Protein AF-0000000082331601 (afdb_homodimer)

Sequence (186 aa):
MSQMGTAIVRELHDEPHLEGRRLTVQFIKTQVEDRRLEPRTVANRHDLDVADVYRALTYYHDHPDEMRTVENQRRKAADEYAELTTDPDTVREMSQMGTAIVRELHDEPHLEGRRLTVQFIKTQVEDRRLEPRTVANRHDLDVADVYRALTYYHDHPDEMRTVENQRRKAADEYAELTTDPDTVRE

Solvent-accessible surface area (backbone atoms only — not comparable to full-atom values): 10442 Å² total; per-residue (Å²): 126,80,80,68,65,73,49,77,43,64,53,97,88,41,74,47,17,40,57,98,47,88,52,31,32,67,56,53,41,41,46,34,70,71,67,62,40,53,55,60,57,57,13,63,77,66,79,47,52,50,24,48,47,27,44,32,45,18,50,46,57,69,34,54,70,62,48,47,51,51,51,49,53,52,49,51,52,48,53,53,51,49,49,57,69,66,36,67,71,60,70,71,103,126,79,83,68,65,74,50,78,42,64,52,97,88,42,74,47,17,39,59,98,48,86,54,31,33,67,56,52,40,42,45,34,71,71,67,63,41,52,56,60,58,57,12,61,75,66,77,47,52,48,24,48,48,28,44,32,44,18,50,46,58,69,34,53,70,62,48,48,53,52,51,50,53,52,49,52,52,50,52,54,51,50,50,56,68,65,38,65,72,59,69,72,105

Secondary structure (DSSP, 8-state):
-------EE--TTS--EETTS--BHHHHHIIIIIS---HHHHHHHTT--HHHHHHHHHHHHH-HHHHHHHHHHHHHHHHHHHHHHH-HHHHT-/-------EE--TTS--EETTS--BHHHHHIIIIIS---HHHHHHHTT--HHHHHHHHHHHHH-HHHHHHHHHHHHHHHHHHHHHHH-HHHHT-

Structure (mmCIF, N/CA/C/O backbone):
data_AF-0000000082331601-model_v1
#
loop_
_entity.id
_entity.type
_entity.pdbx_description
1 polymer 'DUF433 domain-containing protein'
#
loop_
_atom_site.group_PDB
_atom_site.id
_atom_site.type_symbol
_atom_site.label_atom_id
_atom_site.label_alt_id
_atom_site.label_comp_id
_atom_site.label_asym_id
_atom_site.label_entity_id
_atom_site.label_seq_id
_atom_site.pdbx_PDB_ins_code
_atom_site.Cartn_x
_atom_site.Cartn_y
_atom_site.Cartn_z
_atom_site.occupancy
_atom_site.B_iso_or_equiv
_atom_site.auth_seq_id
_atom_site.auth_comp_id
_atom_site.auth_asym_id
_atom_site.auth_atom_id
_atom_site.pdbx_PDB_model_num
ATOM 1 N N . MET A 1 1 ? 15.328 -0.795 18.672 1 25.97 1 MET A N 1
ATOM 2 C CA 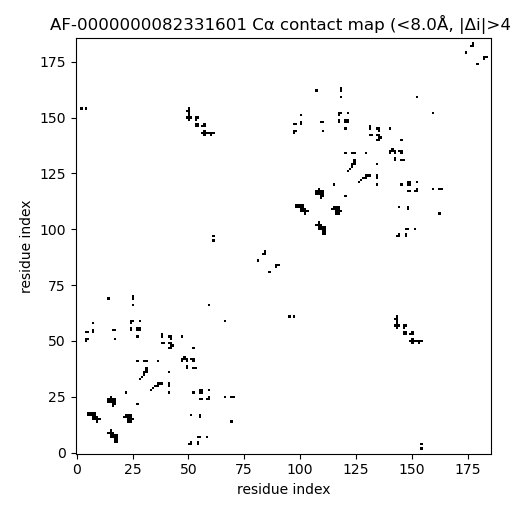. MET A 1 1 ? 14.414 -1.805 18.141 1 25.97 1 MET A CA 1
ATOM 3 C C . MET A 1 1 ? 14.234 -1.641 16.641 1 25.97 1 MET A C 1
ATOM 5 O O . MET A 1 1 ? 13.75 -0.608 16.188 1 25.97 1 MET A O 1
ATOM 9 N N . SER A 1 2 ? 15.18 -1.943 15.945 1 29.48 2 SER A N 1
ATOM 10 C CA . SER A 1 2 ? 15.234 -1.782 14.492 1 29.48 2 SER A CA 1
ATOM 11 C C . SER A 1 2 ? 13.953 -2.26 13.828 1 29.48 2 SER A C 1
ATOM 13 O O . SER A 1 2 ? 13.477 -3.363 14.109 1 29.48 2 SER A O 1
ATOM 15 N N . GLN A 1 3 ? 12.812 -1.492 13.977 1 38.25 3 GLN A N 1
ATOM 16 C CA . GLN A 1 3 ? 11.445 -1.817 13.594 1 38.25 3 GLN A CA 1
ATOM 17 C C . GLN A 1 3 ? 11.406 -2.502 12.227 1 38.25 3 GLN A C 1
ATOM 19 O O . GLN A 1 3 ? 11.727 -1.885 11.211 1 38.25 3 GLN A O 1
ATOM 24 N N . MET A 1 4 ? 12.016 -3.736 12.164 1 42.94 4 MET A N 1
ATOM 25 C CA . MET A 1 4 ? 12.25 -4.551 10.977 1 42.94 4 MET A CA 1
ATOM 26 C C . MET A 1 4 ? 10.93 -4.992 10.352 1 42.94 4 MET A C 1
ATOM 28 O O . MET A 1 4 ? 10.117 -5.645 11.008 1 42.94 4 MET A O 1
ATOM 32 N N . GLY A 1 5 ? 10.102 -3.992 9.781 1 46.38 5 GLY A N 1
ATOM 33 C CA . GLY A 1 5 ? 9.016 -4.582 9.008 1 46.38 5 GLY A CA 1
ATOM 34 C C . GLY A 1 5 ? 9.406 -5.891 8.344 1 46.38 5 GLY A C 1
ATOM 35 O O . GLY A 1 5 ? 10.586 -6.242 8.289 1 46.38 5 GLY A O 1
ATOM 36 N N . THR A 1 6 ? 8.477 -6.777 8.289 1 59.53 6 THR A N 1
ATOM 37 C CA . THR A 1 6 ? 8.742 -8.039 7.617 1 59.53 6 THR A CA 1
ATOM 38 C C . THR A 1 6 ? 9.453 -7.809 6.289 1 59.53 6 THR A C 1
ATOM 40 O O . THR A 1 6 ? 8.961 -7.07 5.434 1 59.53 6 THR A O 1
ATOM 43 N N . ALA A 1 7 ? 10.617 -8.258 6.184 1 73.06 7 ALA A N 1
ATOM 44 C CA . ALA A 1 7 ? 11.406 -8.125 4.965 1 73.06 7 ALA A CA 1
ATOM 45 C C . ALA A 1 7 ? 10.852 -9.016 3.854 1 73.06 7 ALA A C 1
ATOM 47 O O . ALA A 1 7 ? 10.188 -10.016 4.129 1 73.06 7 ALA A O 1
ATOM 48 N N . ILE A 1 8 ? 10.812 -8.516 2.68 1 85.62 8 ILE A N 1
ATOM 49 C CA . ILE A 1 8 ? 10.602 -9.367 1.514 1 85.62 8 ILE A CA 1
ATOM 50 C C . ILE A 1 8 ? 11.859 -10.195 1.244 1 85.62 8 ILE A C 1
ATOM 52 O O . ILE A 1 8 ? 12.969 -9.664 1.231 1 85.62 8 ILE A O 1
ATOM 56 N N . VAL A 1 9 ? 11.758 -11.469 1.245 1 86.25 9 VAL A N 1
ATOM 57 C CA . VAL A 1 9 ? 12.922 -12.32 0.989 1 86.25 9 VAL A CA 1
ATOM 58 C C . VAL A 1 9 ? 12.734 -13.055 -0.335 1 86.25 9 VAL A C 1
ATOM 60 O O . VAL A 1 9 ? 11.609 -13.242 -0.798 1 86.25 9 VAL A O 1
ATOM 63 N N . ARG A 1 10 ? 13.688 -13.086 -1.165 1 79.69 10 ARG A N 1
ATOM 64 C CA . ARG A 1 10 ? 13.727 -13.867 -2.395 1 79.69 10 ARG A CA 1
ATOM 65 C C . ARG A 1 10 ? 14.945 -14.797 -2.412 1 79.69 10 ARG A C 1
ATOM 67 O O . ARG A 1 10 ? 16.078 -14.352 -2.209 1 79.69 10 ARG A O 1
ATOM 74 N N . GLU A 1 11 ? 14.641 -15.969 -2.238 1 72.31 11 GLU A N 1
ATOM 75 C CA . GLU A 1 11 ? 15.734 -16.922 -2.408 1 72.31 11 GLU A CA 1
ATOM 76 C C . GLU A 1 11 ? 15.836 -17.391 -3.855 1 72.31 11 GLU A C 1
ATOM 78 O O . GLU A 1 11 ? 14.93 -17.156 -4.656 1 72.31 11 GLU A O 1
ATOM 83 N N . LEU A 1 12 ? 16.906 -17.906 -4.27 1 57.34 12 LEU A N 1
ATOM 84 C CA . LEU A 1 12 ? 17.344 -18.203 -5.633 1 57.34 12 LEU A CA 1
ATOM 85 C C . LEU A 1 12 ? 16.172 -18.75 -6.465 1 57.34 12 LEU A C 1
ATOM 87 O O . LEU A 1 12 ? 15.961 -18.297 -7.594 1 57.34 12 LEU A O 1
ATOM 91 N N . HIS A 1 13 ? 15.477 -19.594 -5.918 1 64.69 13 HIS A N 1
ATOM 92 C CA . HIS A 1 13 ? 14.484 -20.219 -6.793 1 64.69 13 HIS A CA 1
ATOM 93 C C . HIS A 1 13 ? 13.062 -19.938 -6.301 1 64.69 13 HIS A C 1
ATOM 95 O O . HIS A 1 13 ? 12.109 -20.562 -6.773 1 64.69 13 HIS A O 1
ATOM 101 N N . ASP A 1 14 ? 13.102 -18.922 -5.566 1 85.44 14 ASP A N 1
ATOM 102 C CA . ASP A 1 14 ? 11.766 -18.812 -5.008 1 85.44 14 ASP A CA 1
ATOM 103 C C . ASP A 1 14 ? 11.172 -17.422 -5.293 1 85.44 14 ASP A C 1
ATOM 105 O O . ASP A 1 14 ? 11.906 -16.438 -5.395 1 85.44 14 ASP A O 1
ATOM 109 N N . GLU A 1 15 ? 9.891 -17.422 -5.617 1 93.06 15 GLU A N 1
ATOM 110 C CA . GLU A 1 15 ? 9.141 -16.188 -5.809 1 93.06 15 GLU A CA 1
ATOM 111 C C . GLU A 1 15 ? 9.242 -15.281 -4.582 1 93.06 15 GLU A C 1
ATOM 113 O O . GLU A 1 15 ? 9.195 -15.758 -3.44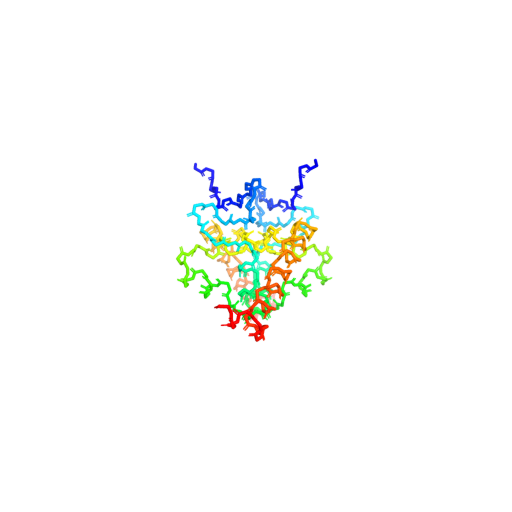7 1 93.06 15 GLU A O 1
ATOM 118 N N . PRO A 1 16 ? 9.523 -13.984 -4.852 1 96.88 16 PRO A N 1
ATOM 119 C CA . PRO A 1 16 ? 9.516 -13.086 -3.693 1 96.88 16 PRO A CA 1
ATOM 120 C C . PRO A 1 16 ? 8.289 -13.289 -2.805 1 96.88 16 PRO A C 1
ATOM 122 O O . PRO A 1 16 ? 7.172 -13.43 -3.309 1 96.88 16 PRO A O 1
ATOM 125 N N . HIS A 1 17 ? 8.555 -13.398 -1.45 1 96.62 17 HIS A N 1
ATOM 126 C CA . HIS A 1 17 ? 7.484 -13.672 -0.493 1 96.62 17 HIS A CA 1
ATOM 127 C C . HIS A 1 17 ? 7.781 -13.023 0.857 1 96.62 17 HIS A C 1
ATOM 129 O O . HIS A 1 17 ? 8.898 -12.57 1.102 1 96.62 17 HIS A O 1
ATOM 135 N N . LEU A 1 18 ? 6.746 -12.805 1.651 1 95.81 18 LEU A N 1
ATOM 136 C CA . LEU A 1 18 ? 6.93 -12.281 3 1 95.81 18 LEU A CA 1
ATOM 137 C C . LEU A 1 18 ? 7.746 -13.25 3.852 1 95.81 18 LEU A C 1
ATOM 139 O O . LEU A 1 18 ? 7.492 -14.453 3.846 1 95.81 18 LEU A O 1
ATOM 143 N N . GLU A 1 19 ? 8.797 -12.68 4.543 1 92.88 19 GLU A N 1
ATOM 144 C CA . GLU A 1 19 ? 9.68 -13.508 5.359 1 92.88 19 GLU A CA 1
ATOM 145 C C . GLU A 1 19 ? 8.891 -14.328 6.371 1 92.88 19 GLU A C 1
ATOM 147 O O . GLU A 1 19 ? 8.016 -13.797 7.062 1 92.88 19 GLU A O 1
ATOM 152 N N . GLY A 1 20 ? 9.164 -15.578 6.418 1 90.5 20 GLY A N 1
ATOM 153 C CA . GLY A 1 20 ? 8.516 -16.453 7.371 1 90.5 20 GLY A CA 1
ATOM 154 C C . GLY A 1 20 ? 7.129 -16.891 6.941 1 90.5 20 GLY A C 1
ATOM 155 O O . GLY A 1 20 ? 6.402 -17.531 7.707 1 90.5 20 GLY A O 1
ATOM 156 N N . ARG A 1 21 ? 6.789 -16.406 5.742 1 91.44 21 ARG A N 1
ATOM 157 C CA . ARG A 1 21 ? 5.457 -16.734 5.242 1 91.44 21 ARG A CA 1
ATOM 158 C C . ARG A 1 21 ? 5.523 -17.266 3.809 1 91.44 21 ARG A C 1
ATOM 160 O O . ARG A 1 21 ? 6.527 -17.062 3.117 1 91.44 21 ARG A O 1
ATOM 167 N N . ARG A 1 22 ? 4.492 -17.984 3.414 1 91.69 22 ARG A N 1
ATOM 168 C CA . ARG A 1 22 ? 4.418 -18.531 2.061 1 91.69 22 ARG A CA 1
ATOM 169 C C . ARG A 1 22 ? 3.686 -17.562 1.129 1 91.69 22 ARG A C 1
ATOM 171 O O . ARG A 1 22 ? 3.584 -17.812 -0.074 1 91.69 22 ARG A O 1
ATOM 178 N N . LEU A 1 23 ? 3.309 -16.516 1.681 1 95.81 23 LEU A N 1
ATOM 179 C CA . LEU A 1 23 ? 2.564 -15.531 0.894 1 95.81 23 LEU A CA 1
ATOM 180 C C . LEU A 1 23 ? 3.498 -14.742 -0.017 1 95.81 23 LEU A C 1
ATOM 182 O O . LEU A 1 23 ? 4.336 -13.977 0.461 1 95.81 23 LEU A O 1
ATOM 186 N N . THR A 1 24 ? 3.264 -14.914 -1.378 1 97.25 24 THR A N 1
ATOM 187 C CA . THR A 1 24 ? 4.137 -14.266 -2.354 1 97.25 24 THR A CA 1
ATOM 188 C C . THR A 1 24 ? 3.697 -12.828 -2.607 1 97.25 24 THR A C 1
ATOM 190 O O . THR A 1 24 ? 2.535 -12.484 -2.393 1 97.25 24 THR A O 1
ATOM 193 N N . VAL A 1 25 ? 4.617 -12.07 -3.076 1 98.44 25 VAL A N 1
ATOM 194 C CA . VAL A 1 25 ? 4.344 -10.695 -3.477 1 98.44 25 VAL A CA 1
ATOM 195 C C . VAL A 1 25 ? 3.266 -10.68 -4.559 1 98.44 25 VAL A C 1
ATOM 197 O O . VAL A 1 25 ? 2.344 -9.859 -4.516 1 98.44 25 VAL A O 1
ATOM 200 N N . GLN A 1 26 ? 3.389 -11.625 -5.492 1 98.06 26 GLN A N 1
ATOM 201 C CA . GLN A 1 26 ? 2.424 -11.719 -6.582 1 98.06 26 GLN A CA 1
ATOM 202 C C . GLN A 1 26 ? 1.023 -12.016 -6.055 1 98.06 26 GLN A C 1
ATOM 204 O O . GLN A 1 26 ? 0.039 -11.461 -6.551 1 98.06 26 GLN A O 1
ATOM 209 N N . PHE A 1 27 ? 0.935 -12.875 -5.066 1 97.56 27 PHE A N 1
ATOM 210 C CA . PHE A 1 27 ? -0.35 -13.195 -4.453 1 97.56 27 PHE A CA 1
ATOM 211 C C . PHE A 1 27 ? -0.971 -11.953 -3.826 1 97.56 27 PHE A C 1
ATOM 213 O O . PHE A 1 27 ? -2.143 -11.648 -4.066 1 97.56 27 PHE A O 1
ATOM 220 N N . ILE A 1 28 ? -0.223 -11.188 -3.072 1 98.75 28 ILE A N 1
ATOM 221 C CA . ILE A 1 28 ? -0.705 -9.992 -2.391 1 98.75 28 ILE A CA 1
ATOM 222 C C . ILE A 1 28 ? -1.139 -8.953 -3.42 1 98.75 28 ILE A C 1
ATOM 224 O O . ILE A 1 28 ? -2.213 -8.359 -3.299 1 98.75 28 ILE A O 1
ATOM 228 N N . LYS A 1 29 ? -0.316 -8.766 -4.449 1 98.81 29 LYS A N 1
ATOM 229 C CA . LYS A 1 29 ? -0.681 -7.848 -5.523 1 98.81 29 LYS A CA 1
ATOM 230 C C . LYS A 1 29 ? -2.002 -8.258 -6.172 1 98.81 29 LYS A C 1
ATOM 232 O O . LYS A 1 29 ? -2.859 -7.41 -6.43 1 98.81 29 LYS A O 1
ATOM 237 N N . THR A 1 30 ? -2.191 -9.492 -6.418 1 98.44 30 THR A N 1
ATOM 238 C CA . THR A 1 30 ? -3.408 -10 -7.043 1 98.44 30 THR A CA 1
ATOM 239 C C . THR A 1 30 ? -4.621 -9.742 -6.148 1 98.44 30 THR A C 1
ATOM 241 O O . THR A 1 30 ? -5.664 -9.297 -6.625 1 98.44 30 THR A O 1
ATOM 244 N N . GLN A 1 31 ? -4.477 -10.008 -4.867 1 98.69 31 GLN A N 1
ATOM 245 C CA . GLN A 1 31 ? -5.586 -9.812 -3.943 1 98.69 31 GLN A CA 1
ATOM 246 C C . GLN A 1 31 ? -6 -8.344 -3.885 1 98.69 31 GLN A C 1
ATOM 248 O O . GLN A 1 31 ? -7.191 -8.023 -3.943 1 98.69 31 GLN A O 1
ATOM 253 N N . VAL A 1 32 ? -5.059 -7.406 -3.867 1 98.75 32 VAL A N 1
ATOM 254 C CA . VAL A 1 32 ? -5.336 -6 -3.604 1 98.75 32 VAL A CA 1
ATOM 255 C C . VAL A 1 32 ? -5.656 -5.281 -4.914 1 98.75 32 VAL A C 1
ATOM 257 O O . VAL A 1 32 ? -6.68 -4.602 -5.02 1 98.75 32 VAL A O 1
ATOM 260 N N . GLU A 1 33 ? -4.816 -5.434 -5.934 1 98.44 33 GLU A N 1
ATOM 261 C CA . GLU A 1 33 ? -4.949 -4.605 -7.129 1 98.44 33 GLU A CA 1
ATOM 262 C C . GLU A 1 33 ? -5.828 -5.289 -8.172 1 98.44 33 GLU A C 1
ATOM 264 O O . GLU A 1 33 ? -6.613 -4.629 -8.859 1 98.44 33 GLU A O 1
ATOM 269 N N . ASP A 1 34 ? -5.711 -6.59 -8.289 1 97.75 34 ASP A N 1
ATOM 270 C CA . ASP A 1 34 ? -6.52 -7.262 -9.305 1 97.75 34 ASP A CA 1
ATOM 271 C C . ASP A 1 34 ? -7.922 -7.566 -8.773 1 97.75 34 ASP A C 1
ATOM 273 O O . ASP A 1 34 ? -8.914 -7.324 -9.469 1 97.75 34 ASP A O 1
ATOM 277 N N . ARG A 1 35 ? -8.07 -8.031 -7.594 1 98 35 ARG A N 1
ATOM 278 C CA . ARG A 1 35 ? -9.359 -8.383 -7.008 1 98 35 ARG A CA 1
ATOM 279 C C . ARG A 1 35 ? -9.938 -7.211 -6.219 1 98 35 ARG A C 1
ATOM 281 O O . ARG A 1 35 ? -11.062 -7.289 -5.723 1 98 35 ARG A O 1
ATOM 288 N N . ARG A 1 36 ? -9.211 -6.172 -6.051 1 97.12 36 ARG A N 1
ATOM 289 C CA . ARG A 1 36 ? -9.648 -4.906 -5.469 1 97.12 36 ARG A CA 1
ATOM 290 C C . ARG A 1 36 ? -10.062 -5.09 -4.012 1 97.12 36 ARG A C 1
ATOM 292 O O . ARG A 1 36 ? -11.008 -4.449 -3.549 1 97.12 36 ARG A O 1
ATOM 299 N N . LEU A 1 37 ? -9.414 -6.023 -3.361 1 98.06 37 LEU A N 1
ATOM 300 C CA . LEU A 1 37 ? -9.648 -6.145 -1.927 1 98.06 37 LEU A CA 1
ATOM 301 C C . LEU A 1 37 ? -8.883 -5.074 -1.155 1 98.06 37 LEU A C 1
ATOM 303 O O . LEU A 1 37 ? -7.781 -4.688 -1.546 1 98.06 37 LEU A O 1
ATOM 307 N N . GLU A 1 38 ? -9.445 -4.691 -0.025 1 98.25 38 GLU A N 1
ATOM 308 C CA . GLU A 1 38 ? -8.758 -3.748 0.85 1 98.25 38 GLU A CA 1
ATOM 309 C C . GLU A 1 38 ? -7.535 -4.391 1.5 1 98.25 38 GLU A C 1
ATOM 311 O O . GLU A 1 38 ? -7.586 -5.551 1.915 1 98.25 38 GLU A O 1
ATOM 316 N N . PRO A 1 39 ? -6.469 -3.562 1.61 1 98.75 39 PRO A N 1
ATOM 317 C CA . PRO A 1 39 ? -5.266 -4.09 2.262 1 98.75 39 PRO A CA 1
ATOM 318 C C . PRO A 1 39 ? -5.543 -4.625 3.664 1 98.75 39 PRO A C 1
ATOM 320 O O . PRO A 1 39 ? -5.004 -5.668 4.047 1 98.75 39 PRO A O 1
ATOM 323 N N . ARG A 1 40 ? -6.418 -3.963 4.43 1 98.44 40 ARG A N 1
ATOM 324 C CA . ARG A 1 40 ? -6.75 -4.418 5.773 1 98.44 40 ARG A CA 1
ATOM 325 C C . ARG A 1 40 ? -7.461 -5.77 5.738 1 98.44 40 ARG A C 1
ATOM 327 O O . ARG A 1 40 ? -7.234 -6.617 6.602 1 98.44 40 ARG A O 1
ATOM 334 N N . THR A 1 41 ? -8.305 -5.969 4.727 1 98.69 41 THR A N 1
ATOM 335 C CA . THR A 1 41 ? -9.008 -7.238 4.547 1 98.69 41 THR A CA 1
ATOM 336 C C . THR A 1 41 ? -8.023 -8.367 4.262 1 98.69 41 THR A C 1
ATOM 338 O O . THR A 1 41 ? -8.094 -9.43 4.875 1 98.69 41 THR A O 1
ATOM 341 N N . VAL A 1 42 ? -7.016 -8.102 3.346 1 98.75 42 VAL A N 1
ATOM 342 C CA . VAL A 1 42 ? -5.996 -9.086 2.998 1 98.75 42 VAL A CA 1
ATOM 343 C C . VAL A 1 42 ? -5.152 -9.414 4.23 1 98.75 42 VAL A C 1
ATOM 345 O O . VAL A 1 42 ? -4.883 -10.586 4.512 1 98.75 42 VAL A O 1
ATOM 348 N N . ALA A 1 43 ? -4.82 -8.422 4.969 1 98.69 43 ALA A N 1
ATOM 349 C CA . ALA A 1 43 ? -4.004 -8.594 6.168 1 98.69 43 ALA A CA 1
ATOM 350 C C . ALA A 1 43 ? -4.711 -9.477 7.188 1 98.69 43 ALA A C 1
ATOM 352 O O . ALA A 1 43 ? -4.129 -10.438 7.707 1 98.69 43 ALA A O 1
ATOM 353 N N . ASN A 1 44 ? -6.035 -9.211 7.41 1 98.44 44 ASN A N 1
ATOM 354 C CA . ASN A 1 44 ? -6.809 -9.945 8.406 1 98.44 44 ASN A CA 1
ATOM 355 C C . ASN A 1 44 ? -7.004 -11.406 8.008 1 98.44 44 ASN A C 1
ATOM 357 O O . ASN A 1 44 ? -6.902 -12.297 8.852 1 98.44 44 ASN A O 1
ATOM 361 N N . ARG A 1 45 ? -7.176 -11.656 6.789 1 98 45 ARG A N 1
ATOM 362 C CA . ARG A 1 45 ? -7.434 -13 6.293 1 98 45 ARG A CA 1
ATOM 363 C C . ARG A 1 45 ? -6.199 -13.883 6.426 1 98 45 ARG A C 1
ATOM 365 O O . ARG A 1 45 ? -6.309 -15.109 6.531 1 98 45 ARG A O 1
ATOM 372 N N . HIS A 1 46 ? -5.035 -13.25 6.461 1 97.88 46 HIS A N 1
ATOM 373 C CA . HIS A 1 46 ? -3.812 -14.047 6.426 1 97.88 46 HIS A CA 1
ATOM 374 C C . HIS A 1 46 ? -2.949 -13.781 7.652 1 97.88 46 HIS A C 1
ATOM 376 O O . HIS A 1 46 ? -1.759 -14.102 7.66 1 97.88 46 HIS A O 1
ATOM 382 N N . ASP A 1 47 ? -3.535 -13.109 8.664 1 96.62 47 ASP A N 1
ATOM 383 C CA . ASP A 1 47 ? -2.863 -12.852 9.93 1 96.62 47 ASP A CA 1
ATOM 384 C C . ASP A 1 47 ? -1.569 -12.07 9.711 1 96.62 47 ASP A C 1
ATOM 386 O O . ASP A 1 47 ? -0.508 -12.469 10.195 1 96.62 47 ASP A O 1
ATOM 390 N N . LEU A 1 48 ? -1.66 -11 8.906 1 97.25 48 LEU A N 1
ATOM 391 C CA . LEU A 1 48 ? -0.555 -10.094 8.617 1 97.25 48 LEU A CA 1
ATOM 392 C C . LEU A 1 48 ? -0.806 -8.719 9.234 1 97.25 48 LEU A C 1
ATOM 394 O O . LEU A 1 48 ? -1.941 -8.391 9.578 1 97.25 48 LEU A O 1
ATOM 398 N N . ASP A 1 49 ? 0.291 -8.008 9.375 1 97 49 ASP A N 1
ATOM 399 C CA . ASP A 1 49 ? 0.139 -6.57 9.57 1 97 49 ASP A CA 1
ATOM 400 C C . ASP A 1 49 ? -0.217 -5.871 8.258 1 97 49 ASP A C 1
ATOM 402 O O . ASP A 1 49 ? 0.29 -6.234 7.199 1 97 49 ASP A O 1
ATOM 406 N N . VAL A 1 50 ? -1.03 -4.848 8.367 1 98.56 50 VAL A N 1
ATOM 407 C CA . VAL A 1 50 ? -1.387 -4.086 7.18 1 98.56 50 VAL A CA 1
ATOM 408 C C . VAL A 1 50 ? -0.121 -3.564 6.5 1 98.56 50 VAL A C 1
ATOM 410 O O . VAL A 1 50 ? -0.038 -3.525 5.273 1 98.56 50 VAL A O 1
ATOM 413 N N . ALA A 1 51 ? 0.907 -3.195 7.293 1 98.56 51 ALA A N 1
ATOM 414 C CA . ALA A 1 51 ? 2.182 -2.727 6.758 1 98.56 51 ALA A CA 1
ATOM 415 C C . ALA A 1 51 ? 2.836 -3.797 5.887 1 98.56 51 ALA A C 1
ATOM 417 O O . ALA A 1 51 ? 3.502 -3.479 4.898 1 98.56 51 ALA A O 1
ATOM 418 N N . ASP A 1 52 ? 2.619 -5.055 6.234 1 98.31 52 ASP A N 1
ATOM 419 C CA . ASP A 1 52 ? 3.186 -6.152 5.457 1 98.31 52 ASP A CA 1
ATOM 420 C C . ASP A 1 52 ? 2.578 -6.203 4.055 1 98.31 52 ASP A C 1
ATOM 422 O O . ASP A 1 52 ? 3.277 -6.484 3.08 1 98.31 52 ASP A O 1
ATOM 426 N N . VAL A 1 53 ? 1.298 -5.938 3.994 1 98.81 53 VAL A N 1
ATOM 427 C CA . VAL A 1 53 ? 0.62 -5.902 2.703 1 98.81 53 VAL A CA 1
ATOM 428 C C . VAL A 1 53 ? 1.195 -4.773 1.85 1 98.81 53 VAL A C 1
ATOM 430 O O . VAL A 1 53 ? 1.575 -4.992 0.696 1 98.81 53 VAL A O 1
ATOM 433 N N . TYR A 1 54 ? 1.341 -3.648 2.453 1 98.75 54 TYR A N 1
ATOM 434 C CA . TYR A 1 54 ? 1.88 -2.516 1.71 1 98.75 54 TYR A CA 1
ATOM 435 C C . TYR A 1 54 ? 3.348 -2.738 1.363 1 98.75 54 TYR A C 1
ATOM 437 O O . TYR A 1 54 ? 3.816 -2.299 0.312 1 98.75 54 TYR A O 1
ATOM 445 N N . ARG A 1 55 ? 4.004 -3.406 2.215 1 98.31 55 ARG A N 1
ATOM 446 C CA . ARG A 1 55 ? 5.398 -3.738 1.953 1 98.31 55 ARG A CA 1
ATOM 447 C C . ARG A 1 55 ? 5.531 -4.617 0.715 1 98.31 55 ARG A C 1
ATOM 449 O O . ARG A 1 55 ? 6.414 -4.402 -0.116 1 98.31 55 ARG A O 1
ATOM 456 N N . ALA A 1 56 ? 4.672 -5.531 0.625 1 98.69 56 ALA A N 1
ATOM 457 C CA . ALA A 1 56 ? 4.676 -6.398 -0.551 1 98.69 56 ALA A CA 1
ATOM 458 C C . ALA A 1 56 ? 4.367 -5.605 -1.817 1 98.69 56 ALA A C 1
ATOM 460 O O . ALA A 1 56 ? 5.031 -5.777 -2.844 1 98.69 56 ALA A O 1
ATOM 461 N N . LEU A 1 57 ? 3.447 -4.758 -1.713 1 98.81 57 LEU A N 1
ATOM 462 C CA . LEU A 1 57 ? 3.074 -3.961 -2.875 1 98.81 57 LEU A CA 1
ATOM 463 C C . LEU A 1 57 ? 4.188 -2.99 -3.25 1 98.81 57 LEU A C 1
ATOM 465 O O . LEU A 1 57 ? 4.406 -2.717 -4.434 1 98.81 57 LEU A O 1
ATOM 469 N N . THR A 1 58 ? 4.891 -2.473 -2.244 1 98.56 58 THR A N 1
ATOM 470 C CA . THR A 1 58 ? 6.066 -1.648 -2.492 1 98.56 58 THR A CA 1
ATOM 471 C C . THR A 1 58 ? 7.105 -2.418 -3.303 1 98.56 58 THR A C 1
ATOM 473 O O . THR A 1 58 ? 7.621 -1.912 -4.301 1 98.56 58 THR A O 1
ATOM 476 N N . TYR A 1 59 ? 7.379 -3.604 -2.885 1 98.19 59 TYR A N 1
ATOM 477 C CA . TYR A 1 59 ? 8.344 -4.438 -3.592 1 98.19 59 TYR A CA 1
ATOM 478 C C . TYR A 1 59 ? 7.914 -4.664 -5.035 1 98.19 59 TYR A C 1
ATOM 480 O O . TYR A 1 59 ? 8.727 -4.562 -5.957 1 98.19 59 TYR A O 1
ATOM 488 N N . TYR A 1 60 ? 6.672 -5.012 -5.227 1 98.5 60 TYR A N 1
ATOM 489 C CA . TYR A 1 60 ? 6.156 -5.277 -6.562 1 98.5 60 TYR A CA 1
ATOM 490 C C . TYR A 1 60 ? 6.457 -4.117 -7.508 1 98.5 60 TYR A C 1
ATOM 492 O O . TYR A 1 60 ? 6.984 -4.32 -8.602 1 98.5 60 TYR A O 1
ATOM 500 N N . HIS A 1 61 ? 6.184 -2.969 -7.047 1 98.31 61 HIS A N 1
ATOM 501 C CA . HIS A 1 61 ? 6.285 -1.804 -7.918 1 98.31 61 HIS A CA 1
ATOM 502 C C . HIS A 1 61 ? 7.723 -1.296 -7.996 1 98.31 61 HIS A C 1
ATOM 504 O O . HIS A 1 61 ? 8.078 -0.564 -8.922 1 98.31 61 HIS A O 1
ATOM 510 N N . ASP A 1 62 ? 8.555 -1.728 -7.004 1 97.25 62 ASP A N 1
ATOM 511 C CA . ASP A 1 62 ? 9.969 -1.398 -7.066 1 97.25 62 ASP A CA 1
ATOM 512 C C . ASP A 1 62 ? 10.711 -2.33 -8.023 1 97.25 62 ASP A C 1
ATOM 514 O O . ASP A 1 62 ? 11.812 -2.016 -8.477 1 97.25 62 ASP A O 1
ATOM 518 N N . HIS A 1 63 ? 10.156 -3.463 -8.297 1 96.81 63 HIS A N 1
ATOM 519 C CA . HIS A 1 63 ? 10.836 -4.48 -9.094 1 96.81 63 HIS A CA 1
ATOM 520 C C . HIS A 1 63 ? 9.953 -4.949 -10.25 1 96.81 63 HIS A C 1
ATOM 522 O O . HIS A 1 63 ? 9.633 -6.137 -10.352 1 96.81 63 HIS A O 1
ATOM 528 N N . PRO A 1 64 ? 9.625 -4.102 -11.211 1 97.06 64 PRO A N 1
ATOM 529 C CA . PRO A 1 64 ? 8.664 -4.434 -12.266 1 97.06 64 PRO A CA 1
ATOM 530 C C . PRO A 1 64 ? 9.164 -5.543 -13.188 1 97.06 64 PRO A C 1
ATOM 532 O O . PRO A 1 64 ? 8.383 -6.406 -13.594 1 97.06 64 PRO A O 1
ATOM 535 N N . ASP A 1 65 ? 10.445 -5.508 -13.477 1 97.06 65 ASP A N 1
ATOM 536 C CA . ASP A 1 65 ? 10.977 -6.512 -14.391 1 97.06 65 ASP A CA 1
ATOM 537 C C . ASP A 1 65 ? 10.945 -7.902 -13.758 1 97.06 65 ASP A C 1
ATOM 539 O O . ASP A 1 65 ? 10.531 -8.875 -14.398 1 97.06 65 ASP A O 1
ATOM 543 N N . GLU A 1 66 ? 11.367 -7.914 -12.5 1 96.06 66 GLU A N 1
ATOM 544 C CA . GLU A 1 66 ? 11.336 -9.18 -11.773 1 96.06 66 GLU A CA 1
ATOM 545 C C . GLU A 1 66 ? 9.914 -9.711 -11.656 1 96.06 66 GLU A C 1
ATOM 547 O O . GLU A 1 66 ? 9.672 -10.898 -11.867 1 96.06 66 GLU A O 1
ATOM 552 N N . MET A 1 67 ? 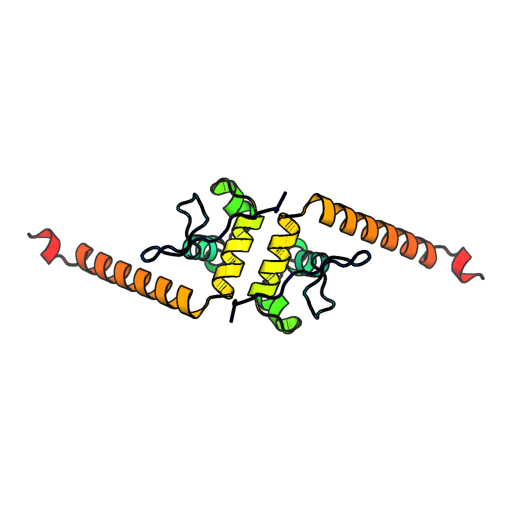8.938 -8.883 -11.352 1 97.25 67 MET A N 1
ATOM 553 C CA . MET A 1 67 ? 7.559 -9.32 -11.125 1 97.25 67 MET A CA 1
ATOM 554 C C . MET A 1 67 ? 6.898 -9.719 -12.445 1 97.25 67 MET A C 1
ATOM 556 O O . MET A 1 67 ? 6.066 -10.625 -12.477 1 97.25 67 MET A O 1
ATOM 560 N N . ARG A 1 68 ? 7.316 -9.102 -13.531 1 96.31 68 ARG A N 1
ATOM 561 C CA . ARG A 1 68 ? 6.844 -9.516 -14.852 1 96.31 68 ARG A CA 1
ATOM 562 C C . ARG A 1 68 ? 7.309 -10.938 -15.18 1 96.31 68 ARG A C 1
ATOM 564 O O . ARG A 1 68 ? 6.547 -11.727 -15.734 1 96.31 68 ARG A O 1
ATOM 571 N N . THR A 1 69 ? 8.523 -11.188 -14.891 1 95.25 69 THR A N 1
ATOM 572 C CA . THR A 1 69 ? 9.062 -12.516 -15.117 1 95.25 69 THR A CA 1
ATOM 573 C C . THR A 1 69 ? 8.289 -13.562 -14.312 1 95.25 69 THR A C 1
ATOM 575 O O . THR A 1 69 ? 7.945 -14.625 -14.836 1 95.25 69 THR A O 1
ATOM 578 N N . VAL A 1 70 ? 7.984 -13.25 -13.055 1 95.19 70 VAL A N 1
ATOM 579 C CA . VAL A 1 70 ? 7.211 -14.133 -12.195 1 95.19 70 VAL A CA 1
ATOM 580 C C . VAL A 1 70 ? 5.832 -14.383 -12.797 1 95.19 70 VAL A C 1
ATOM 582 O O . VAL A 1 70 ? 5.375 -15.523 -12.875 1 95.19 70 VAL A O 1
ATOM 585 N N . GLU A 1 71 ? 5.215 -13.359 -13.203 1 95.56 71 GLU A N 1
ATOM 586 C CA . GLU A 1 71 ? 3.883 -13.469 -13.789 1 95.56 71 GLU A CA 1
ATOM 587 C C . GLU A 1 71 ? 3.904 -14.336 -15.047 1 95.56 71 GLU A C 1
ATOM 589 O O . GLU A 1 71 ? 3.006 -15.156 -15.25 1 95.56 71 GLU A O 1
ATOM 594 N N . ASN A 1 72 ? 4.891 -14.141 -15.859 1 95.38 72 ASN A N 1
ATOM 595 C CA . ASN A 1 72 ? 5.031 -14.922 -17.078 1 95.38 72 ASN A CA 1
ATOM 596 C C . ASN A 1 72 ? 5.234 -16.406 -16.797 1 95.38 72 ASN A C 1
ATOM 598 O O . ASN A 1 72 ? 4.652 -17.25 -17.469 1 95.38 72 ASN A O 1
ATOM 602 N N . GLN A 1 73 ? 6.012 -16.656 -15.867 1 93.56 73 GLN A N 1
ATOM 603 C CA . GLN A 1 73 ? 6.25 -18.047 -15.477 1 93.56 73 GLN A CA 1
ATOM 604 C C . GLN A 1 73 ? 4.977 -18.703 -14.953 1 93.56 73 GLN A C 1
ATOM 606 O O . GLN A 1 73 ? 4.688 -19.859 -15.273 1 93.56 73 GLN A O 1
ATOM 611 N N . ARG A 1 74 ? 4.199 -17.953 -14.203 1 92.44 74 ARG A N 1
ATOM 612 C CA . ARG A 1 74 ? 2.936 -18.469 -13.68 1 92.44 74 ARG A CA 1
ATOM 613 C C . ARG A 1 74 ? 1.937 -18.719 -14.805 1 92.44 74 ARG A C 1
ATOM 615 O O . ARG A 1 74 ? 1.204 -19.703 -14.797 1 92.44 74 ARG A O 1
ATOM 622 N N . ARG A 1 75 ? 1.955 -17.797 -15.711 1 93.94 75 ARG A N 1
ATOM 623 C CA . ARG A 1 75 ? 1.06 -17.953 -16.859 1 93.94 75 ARG A CA 1
ATOM 624 C C . ARG A 1 75 ? 1.419 -19.172 -17.688 1 93.94 75 ARG A C 1
ATOM 626 O O . ARG A 1 75 ? 0.539 -19.938 -18.078 1 93.94 75 ARG A O 1
ATOM 633 N N . LYS A 1 76 ? 2.641 -19.359 -17.906 1 94.25 76 LYS A N 1
ATOM 634 C CA . LYS A 1 76 ? 3.1 -20.516 -18.672 1 94.25 76 LYS A CA 1
ATOM 635 C C . LYS A 1 76 ? 2.742 -21.812 -17.969 1 94.25 76 LYS A C 1
ATOM 637 O O . LYS A 1 76 ? 2.289 -22.766 -18.609 1 94.25 76 LYS A O 1
ATOM 642 N N . ALA A 1 77 ? 2.998 -21.797 -16.719 1 91.5 77 ALA A N 1
ATOM 643 C CA . ALA A 1 77 ? 2.678 -23 -15.938 1 91.5 77 ALA A CA 1
ATOM 644 C C . ALA A 1 77 ? 1.184 -23.297 -15.984 1 91.5 77 ALA A C 1
ATOM 646 O O . ALA A 1 77 ? 0.781 -24.453 -16.062 1 91.5 77 ALA A O 1
ATOM 647 N N . ALA A 1 78 ? 0.444 -22.281 -15.945 1 91.38 78 ALA A N 1
ATOM 648 C CA . ALA A 1 78 ? -1.006 -22.453 -15.977 1 91.38 78 ALA A CA 1
ATOM 649 C C . ALA A 1 78 ? -1.464 -22.984 -17.328 1 91.38 78 ALA A C 1
ATOM 651 O O . ALA A 1 78 ? -2.355 -23.828 -17.406 1 91.38 78 ALA A O 1
ATOM 652 N N . ASP A 1 79 ? -0.89 -22.484 -18.359 1 92.38 79 ASP A N 1
ATOM 653 C CA . ASP A 1 79 ? -1.203 -22.922 -19.719 1 92.38 79 ASP A CA 1
ATOM 654 C C . ASP A 1 79 ? -0.841 -24.391 -19.922 1 92.38 79 ASP A C 1
ATOM 656 O O . ASP A 1 79 ? -1.609 -25.156 -20.516 1 92.38 79 ASP A O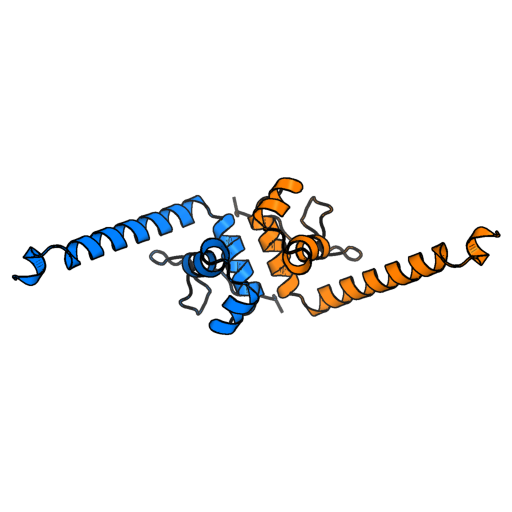 1
ATOM 660 N N . GLU A 1 80 ? 0.229 -24.75 -19.406 1 90.69 80 GLU A N 1
ATOM 661 C CA . GLU A 1 80 ? 0.683 -26.141 -19.516 1 90.69 80 GLU A CA 1
ATOM 662 C C . GLU A 1 80 ? -0.229 -27.078 -18.734 1 90.69 80 GLU A C 1
ATOM 664 O O . GLU A 1 80 ? -0.559 -28.172 -19.203 1 90.69 80 GLU A O 1
ATOM 669 N N . TYR A 1 81 ? -0.626 -26.625 -17.594 1 88.88 81 TYR A N 1
ATOM 670 C CA . TYR A 1 81 ? -1.535 -27.438 -16.781 1 88.88 81 TYR A CA 1
ATOM 671 C C . TYR A 1 81 ? -2.889 -27.578 -17.469 1 88.88 81 TYR A C 1
ATOM 673 O O . TYR A 1 81 ? -3.465 -28.672 -17.5 1 88.88 81 TYR A O 1
ATOM 681 N N . ALA A 1 82 ? -3.348 -26.562 -18.078 1 90.75 82 ALA A N 1
ATOM 682 C CA . ALA A 1 82 ? -4.633 -26.578 -18.766 1 90.75 82 ALA A CA 1
ATOM 683 C C . ALA A 1 82 ? -4.594 -27.531 -19.969 1 90.75 82 ALA A C 1
ATOM 685 O O . ALA A 1 82 ? -5.562 -28.25 -20.234 1 90.75 82 ALA A O 1
ATOM 686 N N . GLU A 1 83 ? -3.504 -27.531 -20.594 1 89.5 83 GLU A N 1
ATOM 687 C CA . GLU A 1 83 ? -3.342 -28.406 -21.75 1 89.5 83 GLU A CA 1
ATOM 688 C C . GLU A 1 83 ? -3.307 -29.875 -21.328 1 89.5 83 GLU A C 1
ATOM 690 O O . GLU A 1 83 ? -3.877 -30.734 -22 1 89.5 83 GLU A O 1
ATOM 695 N N . LEU A 1 84 ? -2.729 -30.125 -20.203 1 88.06 84 LEU A N 1
ATOM 696 C CA . LEU A 1 84 ? -2.611 -31.484 -19.688 1 88.06 84 LEU A CA 1
ATOM 697 C C . LEU A 1 84 ? -3.959 -32 -19.203 1 88.06 84 LEU A C 1
ATOM 699 O O . LEU A 1 84 ? -4.23 -33.188 -19.25 1 88.06 84 LEU A O 1
ATOM 703 N N . THR A 1 85 ? -4.785 -31.125 -18.781 1 86 85 THR A N 1
ATOM 704 C CA . THR A 1 85 ? -6.062 -31.531 -18.219 1 86 85 THR A CA 1
ATOM 705 C C . THR A 1 85 ? -7.141 -31.594 -19.297 1 86 85 THR A C 1
ATOM 707 O O . THR A 1 85 ? -8.133 -32.312 -19.156 1 86 85 THR A O 1
ATOM 710 N N . THR A 1 86 ? -7.043 -30.766 -20.203 1 83.5 86 THR A N 1
ATOM 711 C CA . THR A 1 86 ? -8.078 -30.703 -21.234 1 83.5 86 THR A CA 1
ATOM 712 C C . THR A 1 86 ? -7.719 -31.609 -22.406 1 83.5 86 THR A C 1
ATOM 714 O O . THR A 1 86 ? -8.578 -31.922 -23.234 1 83.5 86 THR A O 1
ATOM 717 N N . ASP A 1 87 ? -6.441 -31.906 -22.438 1 73.06 87 ASP A N 1
ATOM 718 C CA . ASP A 1 87 ? -6.051 -32.812 -23.531 1 73.06 87 ASP A CA 1
ATOM 719 C C . ASP A 1 87 ? -6.578 -34.219 -23.281 1 73.06 87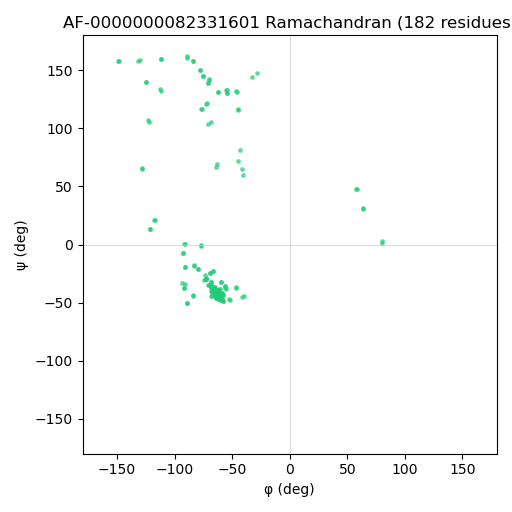 ASP A C 1
ATOM 721 O O . ASP A 1 87 ? -6.203 -34.875 -22.312 1 73.06 87 ASP A O 1
ATOM 725 N N . PRO A 1 88 ? -7.695 -34.75 -23.969 1 69.44 88 PRO A N 1
ATOM 726 C CA . PRO A 1 88 ? -8.297 -36.094 -23.859 1 69.44 88 PRO A CA 1
ATOM 727 C C . PRO A 1 88 ? -7.258 -37.219 -23.891 1 69.44 88 PRO A C 1
ATOM 729 O O . PRO A 1 88 ? -7.48 -38.281 -23.297 1 69.44 88 PRO A O 1
ATOM 732 N N . ASP A 1 89 ? -6.293 -37.031 -24.656 1 62.44 89 ASP A N 1
ATOM 733 C CA . ASP A 1 89 ? -5.32 -38.094 -24.797 1 62.44 89 ASP A CA 1
ATOM 734 C C . ASP A 1 89 ? -4.555 -38.312 -23.484 1 62.44 89 ASP A C 1
ATOM 736 O O . ASP A 1 89 ? -3.889 -39.344 -23.312 1 62.44 89 ASP A O 1
ATOM 740 N N . THR A 1 90 ? -4.523 -37.375 -22.703 1 64.75 90 THR A N 1
ATOM 741 C CA . THR A 1 90 ? -3.805 -37.531 -21.438 1 64.75 90 THR A CA 1
ATOM 742 C C . THR A 1 90 ? -4.582 -38.406 -20.469 1 64.75 90 THR A C 1
ATOM 744 O O . THR A 1 90 ? -3.99 -39.062 -19.609 1 64.75 90 THR A O 1
ATOM 747 N N . VAL A 1 91 ? -5.875 -38.406 -20.516 1 60.38 91 VAL A N 1
ATOM 748 C CA . VAL A 1 91 ? -6.68 -39.312 -19.703 1 60.38 91 VAL A CA 1
ATOM 749 C C . VAL A 1 91 ? -6.492 -40.75 -20.188 1 60.38 91 VAL A C 1
ATOM 751 O O . VAL A 1 91 ? -6.746 -41.719 -19.453 1 60.38 91 VAL A O 1
ATOM 754 N N . ARG A 1 92 ? -6.32 -40.969 -21.484 1 55.5 92 ARG A N 1
ATOM 755 C CA . ARG A 1 92 ? -6.363 -42.312 -22 1 55.5 92 ARG A CA 1
ATOM 756 C C . ARG A 1 92 ? -5.066 -43.062 -21.703 1 55.5 92 ARG A C 1
ATOM 758 O O . ARG A 1 92 ? -4.949 -44.25 -21.969 1 55.5 92 ARG A O 1
ATOM 765 N N . GLU A 1 93 ? -4.094 -42.375 -21.047 1 47.5 93 GLU A N 1
ATOM 766 C CA . GLU A 1 93 ? -3.039 -43.344 -20.766 1 47.5 93 GLU A CA 1
ATOM 767 C C . GLU A 1 93 ? -3.301 -44.062 -19.453 1 47.5 93 GLU A C 1
ATOM 769 O O . GLU A 1 93 ? -3.812 -43.469 -18.5 1 47.5 93 GLU A O 1
ATOM 774 N N . MET B 1 1 ? 23.719 -0.385 -7.312 1 24.69 1 MET B N 1
ATOM 775 C CA . MET B 1 1 ? 22.75 0.694 -7.117 1 24.69 1 MET B CA 1
ATOM 776 C C . MET B 1 1 ? 21.625 0.254 -6.191 1 24.69 1 MET B C 1
ATOM 778 O O . MET B 1 1 ? 20.922 -0.708 -6.484 1 24.69 1 MET B O 1
ATOM 782 N N . SER B 1 2 ? 21.906 0.162 -4.934 1 29.91 2 SER B N 1
ATOM 783 C CA . SER B 1 2 ? 21.016 -0.291 -3.867 1 29.91 2 SER B CA 1
ATOM 784 C C . SER B 1 2 ? 19.625 0.304 -4.02 1 29.91 2 SER B C 1
ATOM 786 O O . SER B 1 2 ? 19.484 1.493 -4.309 1 29.91 2 SER B O 1
ATOM 788 N N . GLN B 1 3 ? 18.781 -0.286 -4.898 1 38.41 3 GLN B N 1
ATOM 789 C CA . GLN B 1 3 ? 17.516 0.215 -5.406 1 38.41 3 GLN B CA 1
ATOM 790 C C . GLN B 1 3 ? 16.703 0.89 -4.297 1 38.41 3 GLN B C 1
ATOM 792 O O . GLN B 1 3 ? 16.234 0.223 -3.379 1 38.41 3 GLN B O 1
ATOM 797 N N . MET B 1 4 ? 17.344 1.978 -3.688 1 42.78 4 MET B N 1
ATOM 798 C CA . MET B 1 4 ? 16.875 2.709 -2.514 1 42.78 4 MET B CA 1
ATOM 799 C C . MET B 1 4 ? 15.539 3.402 -2.799 1 42.78 4 MET B C 1
ATOM 801 O O . MET B 1 4 ? 15.438 4.191 -3.74 1 42.78 4 MET B O 1
ATOM 805 N N . GLY B 1 5 ? 14.383 2.566 -2.961 1 46.44 5 GLY B N 1
ATOM 806 C CA . GLY B 1 5 ? 13.148 3.34 -2.975 1 46.44 5 GLY B CA 1
ATOM 807 C C . GLY B 1 5 ? 13.242 4.621 -2.168 1 46.44 5 GLY B C 1
ATOM 808 O O . GLY B 1 5 ? 14.219 4.836 -1.442 1 46.44 5 GLY B O 1
ATOM 809 N N . THR B 1 6 ? 12.555 5.625 -2.592 1 60.72 6 THR B N 1
ATOM 810 C CA . THR B 1 6 ? 12.531 6.875 -1.839 1 60.72 6 THR B CA 1
ATOM 811 C C . THR B 1 6 ? 12.344 6.605 -0.349 1 60.72 6 THR B C 1
ATOM 813 O O . THR B 1 6 ? 11.367 5.961 0.049 1 60.72 6 THR B O 1
ATOM 816 N N . ALA B 1 7 ? 13.273 6.949 0.404 1 75.44 7 ALA B N 1
ATOM 817 C CA . ALA B 1 7 ? 13.211 6.773 1.853 1 75.44 7 ALA B CA 1
ATOM 818 C C . ALA B 1 7 ? 12.219 7.746 2.482 1 75.44 7 ALA B C 1
ATOM 820 O O . ALA B 1 7 ? 11.938 8.805 1.921 1 75.44 7 ALA B O 1
ATOM 821 N N . ILE B 1 8 ? 11.461 7.281 3.428 1 87.44 8 ILE B N 1
ATOM 822 C CA . ILE B 1 8 ? 10.711 8.188 4.293 1 87.44 8 ILE B CA 1
ATOM 823 C C . ILE B 1 8 ? 11.664 8.883 5.262 1 87.44 8 ILE B C 1
ATOM 825 O O . ILE B 1 8 ? 12.5 8.234 5.898 1 87.44 8 ILE B O 1
ATOM 829 N N . VAL B 1 9 ? 11.727 10.156 5.246 1 87.38 9 VAL B N 1
ATOM 830 C CA . VAL B 1 9 ? 12.609 10.891 6.148 1 87.38 9 VAL B CA 1
ATOM 831 C C . VAL B 1 9 ? 11.781 11.68 7.156 1 87.38 9 VAL B C 1
ATOM 833 O O . VAL B 1 9 ? 10.617 12 6.898 1 87.38 9 VAL B O 1
ATOM 836 N N . ARG B 1 10 ? 12.07 11.625 8.383 1 80.06 10 ARG B N 1
ATOM 837 C CA . ARG B 1 10 ? 11.477 12.422 9.445 1 80.06 10 ARG B CA 1
ATOM 838 C C . ARG B 1 10 ? 12.539 13.219 10.195 1 80.06 10 ARG B C 1
ATOM 840 O O . ARG B 1 10 ? 13.516 12.648 10.68 1 80.06 10 ARG B O 1
ATOM 847 N N . GLU B 1 11 ? 12.531 14.422 9.922 1 73 11 GLU B N 1
ATOM 848 C CA . GLU B 1 11 ? 13.414 15.258 10.727 1 73 11 GLU B CA 1
ATOM 849 C C . GLU B 1 11 ? 12.711 15.758 11.984 1 73 11 GLU B C 1
ATOM 851 O O . GLU B 1 11 ? 11.492 15.641 12.109 1 73 11 GLU B O 1
ATOM 856 N N . LEU B 1 12 ? 13.398 16.188 12.93 1 57.72 12 LEU B N 1
ATOM 857 C CA . LEU B 1 12 ? 12.992 16.484 14.305 1 57.72 12 LEU B CA 1
ATOM 858 C C . LEU B 1 12 ? 11.641 17.188 14.32 1 57.72 12 LEU B C 1
ATOM 860 O O . LEU B 1 12 ? 10.758 16.812 15.094 1 57.72 12 LEU B O 1
ATOM 864 N N . HIS B 1 13 ? 11.492 18.094 13.508 1 65.31 13 HIS B N 1
ATOM 865 C CA . HIS B 1 13 ? 10.266 18.859 13.664 1 65.31 13 HIS B CA 1
ATOM 866 C C . HIS B 1 13 ? 9.367 18.719 12.438 1 65.31 13 HIS B C 1
ATOM 868 O O . HIS B 1 13 ? 8.391 19.453 12.289 1 65.31 13 HIS B O 1
ATOM 874 N N . ASP B 1 14 ? 9.711 17.672 11.828 1 85.75 14 ASP B N 1
ATOM 875 C CA . ASP B 1 14 ? 8.93 17.656 10.602 1 85.75 14 ASP B CA 1
ATOM 876 C C . ASP B 1 14 ? 8.133 16.359 10.461 1 85.75 14 ASP B C 1
ATOM 878 O O . ASP B 1 14 ? 8.57 15.305 10.938 1 85.75 14 ASP B O 1
ATOM 882 N N . GLU B 1 15 ? 6.91 16.5 9.992 1 93.06 15 GLU B N 1
ATOM 883 C CA . GLU B 1 15 ? 6.062 15.359 9.688 1 93.06 15 GLU B CA 1
ATOM 884 C C . GLU B 1 15 ? 6.746 14.406 8.711 1 93.06 15 GLU B C 1
ATOM 886 O O . GLU B 1 15 ? 7.402 14.844 7.762 1 93.06 15 GLU B O 1
ATOM 891 N N . PRO B 1 16 ? 6.699 13.094 9.047 1 96.88 16 PRO B N 1
ATOM 892 C CA . PRO B 1 16 ? 7.258 12.164 8.062 1 96.88 16 PRO B CA 1
ATOM 893 C C . PRO B 1 16 ? 6.785 12.461 6.641 1 96.88 16 PRO B C 1
ATOM 895 O O . PRO B 1 16 ? 5.602 12.727 6.422 1 96.88 16 PRO B O 1
ATOM 898 N N . HIS B 1 17 ? 7.781 12.508 5.688 1 96.62 17 HIS B N 1
ATOM 899 C CA . HIS B 1 17 ? 7.484 12.852 4.301 1 96.62 17 HIS B CA 1
ATOM 900 C C . HIS B 1 17 ? 8.43 12.141 3.342 1 96.62 17 HIS B C 1
ATOM 902 O O . HIS B 1 17 ? 9.438 11.562 3.768 1 96.62 17 HIS B O 1
ATOM 908 N N . LEU B 1 18 ? 8.016 12 2.102 1 95.88 18 LEU B N 1
ATOM 909 C CA . LEU B 1 18 ? 8.883 11.414 1.081 1 95.88 18 LEU B CA 1
ATOM 910 C C . LEU B 1 18 ? 10.133 12.273 0.88 1 95.88 18 LEU B C 1
ATOM 912 O O . LEU B 1 18 ? 10.039 13.492 0.773 1 95.88 18 LEU B O 1
ATOM 916 N N . GLU B 1 19 ? 11.32 11.586 0.899 1 93 19 GLU B N 1
ATOM 917 C CA . GLU B 1 19 ? 12.594 12.297 0.762 1 93 19 GLU B CA 1
ATOM 918 C C . GLU B 1 19 ? 12.609 13.156 -0.5 1 93 19 GLU B C 1
ATOM 920 O O . GLU B 1 19 ? 12.242 12.688 -1.58 1 93 19 GLU B O 1
ATOM 925 N N . GLY B 1 20 ? 12.984 14.367 -0.34 1 90.75 20 GLY B N 1
ATOM 926 C CA . GLY B 1 20 ? 13.094 15.281 -1.469 1 90.75 20 GLY B CA 1
ATOM 927 C C . GLY B 1 20 ? 11.758 15.852 -1.896 1 90.75 20 GLY B C 1
ATOM 928 O O . GLY B 1 20 ? 11.664 16.531 -2.918 1 90.75 20 GLY B O 1
ATOM 929 N N . ARG B 1 21 ? 10.75 15.461 -1.13 1 91.56 21 ARG B N 1
ATOM 930 C CA . ARG B 1 21 ? 9.414 15.938 -1.466 1 91.56 21 ARG B CA 1
ATOM 931 C C . ARG B 1 21 ? 8.703 16.484 -0.235 1 91.56 21 ARG B C 1
ATOM 933 O O . ARG B 1 21 ? 9.094 16.203 0.897 1 91.56 21 ARG B O 1
ATOM 940 N N . ARG B 1 22 ? 7.719 17.328 -0.47 1 91.75 22 ARG B N 1
ATOM 941 C CA . ARG B 1 22 ? 6.938 17.906 0.617 1 91.75 22 ARG B CA 1
ATOM 942 C C . ARG B 1 22 ? 5.715 17.062 0.937 1 91.75 22 ARG B C 1
ATOM 944 O O . ARG B 1 22 ? 4.98 17.344 1.884 1 91.75 22 ARG B O 1
ATOM 951 N N . LEU B 1 23 ? 5.613 16.031 0.222 1 95.88 23 LEU B N 1
ATOM 952 C CA . LEU B 1 23 ? 4.461 15.148 0.409 1 95.88 23 LEU B CA 1
ATOM 953 C C . LEU B 1 23 ? 4.617 14.305 1.668 1 95.88 23 LEU B C 1
ATOM 955 O O . LEU B 1 23 ? 5.496 13.438 1.732 1 95.88 23 LEU B O 1
ATOM 959 N N . THR B 1 24 ? 3.664 14.547 2.65 1 97.25 24 THR B N 1
ATOM 960 C CA . THR B 1 24 ? 3.748 13.852 3.934 1 97.25 24 THR B CA 1
ATOM 961 C C . THR B 1 24 ? 3.098 12.477 3.85 1 97.25 24 THR B C 1
ATOM 963 O O . THR B 1 24 ? 2.234 12.242 3 1 97.25 24 THR B O 1
ATOM 966 N N . VAL B 1 25 ? 3.5 11.641 4.734 1 98.38 25 VAL B N 1
ATOM 967 C CA . VAL B 1 25 ? 2.908 10.32 4.863 1 98.38 25 VAL B CA 1
ATOM 968 C C . VAL B 1 25 ? 1.411 10.445 5.137 1 98.38 25 VAL B C 1
ATOM 970 O O . VAL B 1 25 ? 0.602 9.727 4.547 1 98.38 25 VAL B O 1
ATOM 973 N N . GLN B 1 26 ? 1.069 11.406 6.004 1 98.06 26 GLN B N 1
ATOM 974 C CA . GLN B 1 26 ? -0.329 11.633 6.348 1 98.06 26 GLN B CA 1
ATOM 975 C C . GLN B 1 26 ? -1.138 12.055 5.121 1 98.06 26 GLN B C 1
ATOM 977 O O . GLN B 1 26 ? -2.279 11.617 4.949 1 98.06 26 GLN B O 1
ATOM 982 N N . PHE B 1 27 ? -0.561 12.883 4.285 1 97.5 27 PHE B N 1
ATOM 983 C CA . PHE B 1 27 ? -1.226 13.312 3.061 1 97.5 27 PHE B CA 1
ATOM 984 C C . PHE B 1 27 ? -1.5 12.125 2.148 1 97.5 27 PHE B C 1
ATOM 986 O O . PHE B 1 27 ? -2.621 11.945 1.67 1 97.5 27 PHE B O 1
ATOM 993 N N . ILE B 1 28 ? -0.533 11.266 1.937 1 98.75 28 ILE B N 1
ATOM 994 C CA . ILE B 1 28 ? -0.66 10.102 1.062 1 98.75 28 ILE B CA 1
ATOM 995 C C . ILE B 1 28 ? -1.705 9.141 1.628 1 98.75 28 ILE B C 1
ATOM 997 O O . ILE B 1 28 ? -2.572 8.656 0.896 1 98.75 28 ILE B O 1
ATOM 1001 N N . LYS B 1 29 ? -1.653 8.898 2.938 1 98.81 29 LYS B N 1
ATOM 1002 C CA . LYS B 1 29 ? -2.66 8.062 3.584 1 98.81 29 LYS B CA 1
ATOM 1003 C C . LYS B 1 29 ? -4.062 8.625 3.371 1 98.81 29 LYS B C 1
ATOM 1005 O O . LYS B 1 29 ? -4.996 7.879 3.07 1 98.81 29 LYS B O 1
ATOM 1010 N N . THR B 1 30 ? -4.23 9.891 3.502 1 98.44 30 THR B N 1
ATOM 1011 C CA . THR B 1 30 ? -5.523 10.539 3.336 1 98.44 30 THR B CA 1
ATOM 1012 C C . THR B 1 30 ? -6.027 10.383 1.905 1 98.44 30 THR B C 1
ATOM 1014 O O . THR B 1 30 ? -7.199 10.062 1.686 1 98.44 30 THR B O 1
ATOM 1017 N N . GLN B 1 31 ? -5.141 10.578 0.941 1 98.69 31 GLN B N 1
ATOM 1018 C CA . GLN B 1 31 ? -5.539 10.469 -0.458 1 98.69 31 GLN B CA 1
ATOM 1019 C C . GLN B 1 31 ? -5.992 9.047 -0.789 1 98.69 31 GLN B C 1
ATOM 1021 O O . GLN B 1 31 ? -7.027 8.852 -1.429 1 98.69 31 GLN B O 1
ATOM 1026 N N . VAL B 1 32 ? -5.305 8.016 -0.286 1 98.75 32 VAL B N 1
ATOM 1027 C CA . VAL B 1 32 ? -5.523 6.637 -0.703 1 98.75 32 VAL B CA 1
ATOM 1028 C C . VAL B 1 32 ? -6.602 5.996 0.167 1 98.75 32 VAL B C 1
ATOM 1030 O O . VAL B 1 32 ? -7.57 5.43 -0.347 1 98.75 32 VAL B O 1
ATOM 1033 N N . GLU B 1 33 ? -6.488 6.09 1.482 1 98.44 33 GLU B N 1
ATOM 1034 C CA . GLU B 1 33 ? -7.363 5.32 2.361 1 98.44 33 GLU B CA 1
ATOM 1035 C C . GLU B 1 33 ? -8.609 6.125 2.736 1 98.44 33 GLU B C 1
ATOM 1037 O O . GLU B 1 33 ? -9.703 5.57 2.83 1 98.44 33 GLU B O 1
ATOM 1042 N N . ASP B 1 34 ? -8.453 7.418 2.941 1 97.69 34 ASP B N 1
ATOM 1043 C CA . ASP B 1 34 ? -9.617 8.203 3.332 1 97.69 34 ASP B CA 1
ATOM 1044 C C . ASP B 1 34 ? -10.43 8.625 2.109 1 97.69 34 ASP B C 1
ATOM 1046 O O . ASP B 1 34 ? -11.656 8.516 2.102 1 97.69 34 ASP B O 1
ATOM 1050 N N . ARG B 1 35 ? -9.82 9.07 1.075 1 98 35 ARG B N 1
ATOM 1051 C CA . ARG B 1 35 ? -10.5 9.539 -0.128 1 98 35 ARG B CA 1
ATOM 1052 C C . ARG B 1 35 ? -10.648 8.414 -1.145 1 98 35 ARG B C 1
ATOM 1054 O O . ARG B 1 35 ? -11.273 8.586 -2.191 1 98 35 ARG B O 1
ATOM 1061 N N . ARG B 1 36 ? -10.062 7.277 -0.902 1 97.06 36 ARG B N 1
ATOM 1062 C CA . ARG B 1 36 ? -10.219 6.047 -1.669 1 97.06 36 ARG B CA 1
ATOM 1063 C C . ARG B 1 36 ? -9.703 6.223 -3.094 1 97.06 36 ARG B C 1
ATOM 1065 O O . ARG B 1 36 ? -10.273 5.668 -4.035 1 97.06 36 ARG B O 1
ATOM 1072 N N . LEU B 1 37 ? -8.711 7.074 -3.24 1 98.06 37 LEU B N 1
ATOM 1073 C CA . LEU B 1 37 ? -8.07 7.176 -4.547 1 98.06 37 LEU B CA 1
ATOM 1074 C C . LEU B 1 37 ? -7.117 6.008 -4.773 1 98.06 37 LEU B C 1
ATOM 1076 O O . LEU B 1 37 ? -6.48 5.527 -3.834 1 98.06 37 LEU B O 1
ATOM 1080 N N . GLU B 1 38 ? -6.961 5.648 -6.027 1 98.25 38 GLU B N 1
ATOM 1081 C CA . GLU B 1 38 ? -5.996 4.613 -6.379 1 98.25 38 GLU B CA 1
ATOM 1082 C C . GLU B 1 38 ? -4.566 5.105 -6.191 1 98.25 38 GLU B C 1
ATOM 1084 O O . GLU B 1 38 ? -4.25 6.25 -6.523 1 98.25 38 GLU B O 1
ATOM 1089 N N . PRO B 1 39 ? -3.717 4.156 -5.711 1 98.75 39 PRO B N 1
ATOM 1090 C CA . PRO B 1 39 ? -2.312 4.535 -5.543 1 98.75 39 PRO B CA 1
ATOM 1091 C C . PRO B 1 39 ? -1.682 5.055 -6.832 1 98.75 39 PRO B C 1
ATOM 1093 O O . PRO B 1 39 ? -0.919 6.023 -6.805 1 98.75 39 PRO B O 1
ATOM 1096 N N . ARG B 1 40 ? -2.033 4.465 -7.973 1 98.44 40 ARG B N 1
ATOM 1097 C CA . ARG B 1 40 ? -1.489 4.91 -9.25 1 98.44 40 ARG B CA 1
ATOM 1098 C C . ARG B 1 40 ? -1.951 6.324 -9.578 1 98.44 40 ARG B C 1
ATOM 1100 O O . ARG B 1 40 ? -1.186 7.121 -10.133 1 98.44 40 ARG B O 1
ATOM 1107 N N . THR B 1 41 ? -3.199 6.652 -9.234 1 98.69 41 THR B N 1
ATOM 1108 C CA . THR B 1 41 ? -3.742 7.988 -9.445 1 98.69 41 THR B CA 1
ATOM 1109 C C . THR B 1 41 ? -2.986 9.016 -8.609 1 98.69 41 THR B C 1
ATOM 1111 O O . THR B 1 41 ? -2.59 10.07 -9.125 1 98.69 41 THR B O 1
ATOM 1114 N N . VAL B 1 42 ? -2.721 8.68 -7.301 1 98.75 42 VAL B N 1
ATOM 1115 C CA . VAL B 1 42 ? -1.984 9.562 -6.402 1 98.75 42 VAL B CA 1
ATOM 1116 C C . VAL B 1 42 ? -0.562 9.766 -6.922 1 98.75 42 VAL B C 1
ATOM 1118 O O . VAL B 1 42 ? -0.06 10.891 -6.961 1 98.75 42 VAL B O 1
ATOM 1121 N N . ALA B 1 43 ? 0.03 8.711 -7.371 1 98.69 43 ALA B N 1
ATOM 1122 C CA . ALA B 1 43 ? 1.396 8.766 -7.887 1 98.69 43 ALA B CA 1
ATOM 1123 C C . ALA B 1 43 ? 1.492 9.688 -9.102 1 98.69 43 ALA B C 1
ATOM 1125 O O . ALA B 1 43 ? 2.363 10.555 -9.164 1 98.69 43 ALA B O 1
ATOM 1126 N N . ASN B 1 44 ? 0.516 9.562 -10.031 1 98.44 44 ASN B N 1
ATOM 1127 C CA . ASN B 1 44 ? 0.531 10.336 -11.273 1 98.44 44 ASN B CA 1
ATOM 1128 C C . ASN B 1 44 ? 0.299 11.82 -11.008 1 98.44 44 ASN B C 1
ATOM 1130 O O . ASN B 1 44 ? 0.957 12.672 -11.609 1 98.44 44 ASN B O 1
ATOM 1134 N N . ARG B 1 45 ? -0.513 12.125 -10.102 1 98 45 ARG B N 1
ATOM 1135 C CA . ARG B 1 45 ? -0.871 13.508 -9.797 1 98 45 ARG B CA 1
ATOM 1136 C C . ARG B 1 45 ? 0.304 14.258 -9.172 1 98 45 ARG B C 1
ATOM 1138 O O . ARG B 1 45 ? 0.404 15.477 -9.289 1 98 45 ARG B O 1
ATOM 1145 N N . HIS B 1 46 ? 1.198 13.5 -8.555 1 97.81 46 HIS B N 1
ATOM 1146 C CA . HIS B 1 46 ? 2.258 14.164 -7.801 1 97.81 46 HIS B CA 1
ATOM 1147 C C . HIS B 1 46 ? 3.635 13.773 -8.328 1 97.81 46 HIS B C 1
ATOM 1149 O O . HIS B 1 46 ? 4.641 13.961 -7.645 1 97.81 46 HIS B O 1
ATOM 1155 N N . ASP B 1 47 ? 3.668 13.141 -9.516 1 96.69 47 ASP B N 1
ATOM 1156 C CA . ASP B 1 47 ? 4.914 12.766 -10.18 1 96.69 47 ASP B CA 1
ATOM 1157 C C . ASP B 1 47 ? 5.762 11.859 -9.289 1 96.69 47 ASP B C 1
ATOM 1159 O O . ASP B 1 47 ? 6.941 12.133 -9.07 1 96.69 47 ASP B O 1
ATOM 1163 N N . LEU B 1 48 ? 5.117 10.828 -8.711 1 97.25 48 LEU B N 1
ATOM 1164 C CA . LEU B 1 48 ? 5.754 9.82 -7.875 1 97.25 48 LEU B CA 1
ATOM 1165 C C . LEU B 1 48 ? 5.754 8.461 -8.562 1 97.25 48 LEU B C 1
ATOM 1167 O O . LEU B 1 48 ? 4.992 8.242 -9.508 1 97.25 48 LEU B O 1
ATOM 1171 N N . ASP B 1 49 ? 6.664 7.645 -8.07 1 97 49 ASP B N 1
ATOM 1172 C CA . ASP B 1 49 ? 6.504 6.223 -8.367 1 97 49 ASP B CA 1
ATOM 1173 C C . ASP B 1 49 ? 5.395 5.605 -7.516 1 97 49 ASP B C 1
ATOM 1175 O O . ASP B 1 49 ? 5.234 5.957 -6.348 1 97 49 ASP B O 1
ATOM 1179 N N . VAL B 1 50 ? 4.695 4.672 -8.109 1 98.56 50 VAL B N 1
ATOM 1180 C CA . VAL B 1 50 ? 3.646 3.986 -7.359 1 98.56 50 VAL B CA 1
ATOM 1181 C C . VAL B 1 50 ? 4.238 3.359 -6.098 1 98.56 50 VAL B C 1
ATOM 1183 O O . VAL B 1 50 ? 3.6 3.354 -5.043 1 98.56 50 VAL B O 1
ATOM 1186 N N . ALA B 1 51 ? 5.484 2.857 -6.176 1 98.56 51 ALA B N 1
ATOM 1187 C CA . ALA B 1 51 ? 6.168 2.277 -5.023 1 98.56 51 ALA B CA 1
ATOM 1188 C C . ALA B 1 51 ? 6.316 3.305 -3.902 1 98.56 51 ALA B C 1
ATOM 1190 O O . ALA B 1 51 ? 6.266 2.955 -2.721 1 98.56 51 ALA B O 1
ATOM 1191 N N . ASP B 1 52 ? 6.461 4.57 -4.266 1 98.31 52 ASP B N 1
ATOM 1192 C CA . ASP B 1 52 ? 6.594 5.629 -3.271 1 98.31 52 ASP B CA 1
ATOM 1193 C C . ASP B 1 52 ? 5.305 5.789 -2.465 1 98.31 52 ASP B C 1
ATOM 1195 O O . ASP B 1 52 ? 5.352 6.027 -1.257 1 98.31 52 ASP B O 1
ATOM 1199 N N . VAL B 1 53 ? 4.203 5.656 -3.146 1 98.81 53 VAL B N 1
ATOM 1200 C CA . VAL B 1 53 ? 2.91 5.734 -2.475 1 98.81 53 VAL B CA 1
ATOM 1201 C C . VAL B 1 53 ? 2.773 4.582 -1.483 1 98.81 53 VAL B C 1
ATOM 1203 O O . VAL B 1 53 ? 2.449 4.793 -0.312 1 98.81 53 VAL B O 1
ATOM 1206 N N . TYR B 1 54 ? 3.121 3.426 -1.944 1 98.75 54 TYR B N 1
ATOM 1207 C CA . TYR B 1 54 ? 3.02 2.268 -1.065 1 98.75 54 TYR B CA 1
ATOM 1208 C C . TYR B 1 54 ? 4.039 2.348 0.064 1 98.75 54 TYR B C 1
ATOM 1210 O O . TYR B 1 54 ? 3.777 1.895 1.181 1 98.75 54 TYR B O 1
ATOM 1218 N N . ARG B 1 55 ? 5.137 2.918 -0.234 1 98.31 55 ARG B N 1
ATOM 1219 C CA . ARG B 1 55 ? 6.156 3.111 0.79 1 98.31 55 ARG B CA 1
ATOM 1220 C C . ARG B 1 55 ? 5.648 4.016 1.908 1 98.31 55 ARG B C 1
ATOM 1222 O O . ARG B 1 55 ? 5.871 3.734 3.088 1 98.31 55 ARG B O 1
ATOM 1229 N N . ALA B 1 56 ? 4.988 5.012 1.524 1 98.69 56 ALA B N 1
ATOM 1230 C CA . ALA B 1 56 ? 4.41 5.91 2.52 1 98.69 56 ALA B CA 1
ATOM 1231 C C . ALA B 1 56 ? 3.352 5.199 3.355 1 98.69 56 ALA B C 1
ATOM 1233 O O . ALA B 1 56 ? 3.322 5.336 4.582 1 98.69 56 ALA B O 1
ATOM 1234 N N . LEU B 1 57 ? 2.574 4.449 2.727 1 98.81 57 LEU B N 1
ATOM 1235 C CA . LEU B 1 57 ? 1.521 3.734 3.439 1 98.81 57 LEU B CA 1
ATOM 1236 C C . LEU B 1 57 ? 2.115 2.666 4.352 1 98.81 57 LEU B C 1
ATOM 1238 O O . LEU B 1 57 ? 1.592 2.41 5.438 1 98.81 57 LEU B O 1
ATOM 1242 N N . THR B 1 58 ? 3.209 2.047 3.896 1 98.56 58 THR B N 1
ATOM 1243 C CA . THR B 1 58 ? 3.939 1.112 4.746 1 98.56 58 THR B CA 1
ATOM 1244 C C . THR B 1 58 ? 4.402 1.796 6.027 1 98.56 58 THR B C 1
ATOM 1246 O O . THR B 1 58 ? 4.203 1.271 7.125 1 98.56 58 THR B O 1
ATOM 1249 N N . TYR B 1 59 ? 4.992 2.93 5.891 1 98.25 59 TYR B N 1
ATOM 1250 C CA . TYR B 1 59 ? 5.461 3.68 7.051 1 98.25 59 TYR B CA 1
ATOM 1251 C C . TYR B 1 59 ? 4.309 4 7.996 1 98.25 59 TYR B C 1
ATOM 1253 O O . TYR B 1 59 ? 4.434 3.844 9.211 1 98.25 59 TYR B O 1
ATOM 1261 N N . TYR B 1 60 ? 3.227 4.469 7.457 1 98.5 60 TYR B N 1
ATOM 1262 C CA . TYR B 1 60 ? 2.068 4.832 8.266 1 98.5 60 TYR B CA 1
ATOM 1263 C C . TYR B 1 60 ? 1.656 3.676 9.172 1 98.5 60 TYR B C 1
ATOM 1265 O O . TYR B 1 60 ? 1.483 3.855 10.383 1 98.5 60 TYR B O 1
ATOM 1273 N N . HIS B 1 61 ? 1.581 2.549 8.602 1 98.31 61 HIS B N 1
ATOM 1274 C CA . HIS B 1 61 ? 1.046 1.408 9.336 1 98.31 61 HIS B CA 1
ATOM 1275 C C . HIS B 1 61 ? 2.119 0.758 10.203 1 98.31 61 HIS B C 1
ATOM 1277 O O . HIS B 1 61 ? 1.804 0.031 11.148 1 98.31 61 HIS B O 1
ATOM 1283 N N . ASP B 1 62 ? 3.406 1.071 9.867 1 97.25 62 ASP B N 1
ATOM 1284 C CA . ASP B 1 62 ? 4.496 0.599 10.719 1 97.25 62 ASP B CA 1
ATOM 1285 C C . ASP B 1 62 ? 4.645 1.477 11.961 1 97.25 62 ASP B C 1
ATOM 1287 O O . ASP B 1 62 ? 5.25 1.062 12.945 1 97.25 62 ASP B O 1
ATOM 1291 N N . HIS B 1 63 ? 4.141 2.682 11.906 1 96.88 63 HIS B N 1
ATOM 1292 C CA . HIS B 1 63 ? 4.34 3.645 12.984 1 96.88 63 HIS B CA 1
ATOM 1293 C C . HIS B 1 63 ? 3.014 4.246 13.438 1 96.88 63 HIS B C 1
ATOM 1295 O O . HIS B 1 63 ? 2.822 5.461 13.367 1 96.88 63 HIS B O 1
ATOM 1301 N N . PRO B 1 64 ? 2.123 3.467 14.008 1 97 64 PRO B N 1
ATOM 1302 C CA . PRO B 1 64 ? 0.775 3.934 14.336 1 97 64 PRO B CA 1
ATOM 1303 C C . PRO B 1 64 ? 0.776 5.016 15.414 1 97 64 PRO B C 1
ATOM 1305 O O . PRO B 1 64 ? 0.004 5.977 15.328 1 97 64 PRO B O 1
ATOM 1308 N N . ASP B 1 65 ? 1.654 4.855 16.391 1 97 65 ASP B N 1
ATOM 1309 C CA . ASP B 1 65 ? 1.67 5.832 17.469 1 97 65 ASP B CA 1
ATOM 1310 C C . ASP B 1 65 ? 2.152 7.191 16.969 1 97 65 ASP B C 1
ATOM 1312 O O . ASP B 1 65 ? 1.557 8.227 17.297 1 97 65 ASP B O 1
ATOM 1316 N N . GLU B 1 66 ? 3.207 7.125 16.188 1 96.06 66 GLU B N 1
ATOM 1317 C CA . GLU B 1 66 ? 3.732 8.359 15.609 1 96.06 66 GLU B CA 1
ATOM 1318 C C . GLU B 1 66 ? 2.697 9.031 14.711 1 96.06 66 GLU B C 1
ATOM 1320 O O . GLU B 1 66 ? 2.502 10.25 14.789 1 96.06 66 GLU B O 1
ATOM 1325 N N . MET B 1 67 ? 1.984 8.305 13.891 1 97.25 67 MET B N 1
ATOM 1326 C CA . MET B 1 67 ? 1.035 8.875 12.938 1 97.25 67 MET B CA 1
ATOM 1327 C C . MET B 1 67 ? -0.211 9.383 13.656 1 97.25 67 MET B C 1
ATOM 1329 O O . MET B 1 67 ? -0.813 10.375 13.234 1 97.25 67 MET B O 1
ATOM 1333 N N . ARG B 1 68 ? -0.553 8.766 14.758 1 96.25 68 ARG B N 1
ATOM 1334 C CA . ARG B 1 68 ? -1.644 9.273 15.586 1 96.25 68 ARG B CA 1
ATOM 1335 C C . ARG B 1 68 ? -1.304 10.641 16.172 1 96.25 68 ARG B C 1
ATOM 1337 O O . ARG B 1 68 ? -2.156 11.531 16.219 1 96.25 68 ARG B O 1
ATOM 1344 N N . THR B 1 69 ? -0.119 10.758 16.625 1 95.06 69 THR B N 1
ATOM 1345 C CA . THR B 1 69 ? 0.334 12.031 17.172 1 95.06 69 THR B CA 1
ATOM 1346 C C . THR B 1 69 ? 0.269 13.125 16.109 1 95.06 69 THR B C 1
ATOM 1348 O O . THR B 1 69 ? -0.201 14.234 16.375 1 95.06 69 THR B O 1
ATOM 1351 N N . VAL B 1 70 ? 0.701 12.797 14.883 1 95.12 70 VAL B N 1
ATOM 1352 C CA . VAL B 1 70 ? 0.662 13.727 13.758 1 95.12 70 VAL B CA 1
ATOM 1353 C C . VAL B 1 70 ? -0.782 14.141 13.477 1 95.12 70 VAL B C 1
ATOM 1355 O O . VAL B 1 70 ? -1.075 15.32 13.305 1 95.12 70 VAL B O 1
ATOM 1358 N N . GLU B 1 71 ? -1.625 13.203 13.422 1 95.5 71 GLU B N 1
ATOM 1359 C CA . GLU B 1 71 ? -3.035 13.469 13.148 1 95.5 71 GLU B CA 1
ATOM 1360 C C . GLU B 1 71 ? -3.643 14.375 14.211 1 95.5 71 GLU B C 1
ATOM 1362 O O . GLU B 1 71 ? -4.402 15.289 13.898 1 95.5 71 GLU B O 1
ATOM 1367 N N . ASN B 1 72 ? -3.33 14.109 15.438 1 95.31 72 ASN B N 1
ATOM 1368 C CA . ASN B 1 72 ? -3.84 14.906 16.547 1 95.31 72 ASN B CA 1
ATOM 1369 C C . ASN B 1 72 ? -3.35 16.344 16.469 1 95.31 72 ASN B C 1
ATOM 1371 O O . ASN B 1 72 ? -4.113 17.281 16.719 1 95.31 72 ASN B O 1
ATOM 1375 N N . GLN B 1 73 ? -2.168 16.484 16.172 1 93.44 73 GLN B N 1
ATOM 1376 C CA . GLN B 1 73 ? -1.606 17.828 16.031 1 93.44 73 GLN B CA 1
ATOM 1377 C C . GLN B 1 73 ? -2.279 18.594 14.898 1 93.44 73 GLN B C 1
ATOM 1379 O O . GLN B 1 73 ? -2.576 19.781 15.031 1 93.44 73 GLN B O 1
ATOM 1384 N N . ARG B 1 74 ? -2.566 17.922 13.812 1 92.44 74 ARG B N 1
ATOM 1385 C CA . ARG B 1 74 ? -3.242 18.547 12.68 1 92.44 74 ARG B CA 1
ATOM 1386 C C . ARG B 1 74 ? -4.676 18.938 13.039 1 92.44 74 ARG B C 1
ATOM 1388 O O . ARG B 1 74 ? -5.16 20 12.648 1 92.44 74 ARG B O 1
ATOM 1395 N N . ARG B 1 75 ? -5.273 18.047 13.75 1 93.75 75 ARG B N 1
ATOM 1396 C CA . ARG B 1 75 ? -6.641 18.328 14.188 1 93.75 75 ARG B CA 1
ATOM 1397 C C . ARG B 1 75 ? -6.691 19.531 15.109 1 93.75 75 ARG B C 1
ATOM 1399 O O . ARG B 1 75 ? -7.555 20.406 14.953 1 93.75 75 ARG B O 1
ATOM 1406 N N . LYS B 1 76 ? -5.809 19.609 16 1 94.25 76 LYS B N 1
ATOM 1407 C CA . LYS B 1 76 ? -5.754 20.734 16.938 1 94.25 76 LYS B CA 1
ATOM 1408 C C . LYS B 1 76 ? -5.504 22.047 16.188 1 94.25 76 LYS B C 1
ATOM 1410 O O . LYS B 1 76 ? -6.141 23.062 16.484 1 94.25 76 LYS B O 1
ATOM 1415 N N . ALA B 1 77 ? -4.578 21.953 15.312 1 91.56 77 ALA B N 1
ATOM 1416 C CA . ALA B 1 77 ? -4.266 23.141 14.531 1 91.56 77 ALA B CA 1
ATOM 1417 C C . ALA B 1 77 ? -5.477 23.609 13.719 1 91.56 77 ALA B C 1
ATOM 1419 O O . ALA B 1 77 ? -5.73 24.797 13.602 1 91.56 77 ALA B O 1
ATOM 1420 N N . ALA B 1 78 ? -6.164 22.656 13.234 1 91.31 78 ALA B N 1
ATOM 1421 C CA . ALA B 1 78 ? -7.344 22.984 12.438 1 91.31 78 ALA B CA 1
ATOM 1422 C C . ALA B 1 78 ? -8.438 23.594 13.297 1 91.31 78 ALA B C 1
ATOM 1424 O O . ALA B 1 78 ? -9.117 24.531 12.875 1 91.31 78 ALA B O 1
ATOM 1425 N N . ASP B 1 79 ? -8.609 23.094 14.438 1 92.38 79 ASP B N 1
ATOM 1426 C CA . ASP B 1 79 ? -9.602 23.594 15.383 1 92.38 79 ASP B CA 1
ATOM 1427 C C . ASP B 1 79 ? -9.273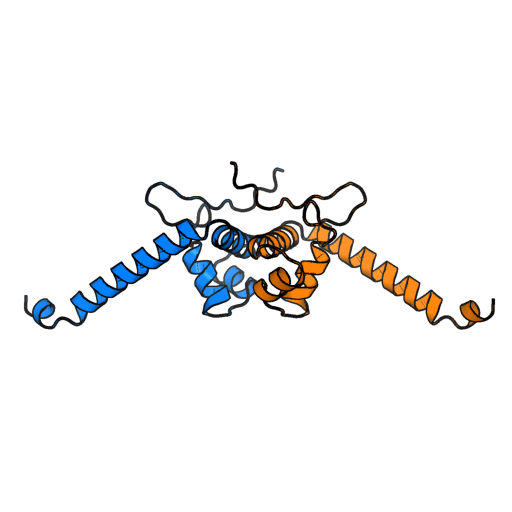 25.031 15.805 1 92.38 79 ASP B C 1
ATOM 1429 O O . ASP B 1 79 ? -10.156 25.875 15.875 1 92.38 79 ASP B O 1
ATOM 1433 N N . GLU B 1 80 ? -8.07 25.266 16.016 1 90.94 80 GLU B N 1
ATOM 1434 C CA . GLU B 1 80 ? -7.625 26.594 16.406 1 90.94 80 GLU B CA 1
ATOM 1435 C C . GLU B 1 80 ? -7.816 27.594 15.281 1 90.94 80 GLU B C 1
ATOM 1437 O O . GLU B 1 80 ? -8.242 28.734 15.516 1 90.94 80 GLU B O 1
ATOM 1442 N N . TYR B 1 81 ? -7.531 27.172 14.109 1 89.06 81 TYR B N 1
ATOM 1443 C CA . TYR B 1 81 ? -7.723 28.047 12.961 1 89.06 81 TYR B CA 1
ATOM 1444 C C . TYR B 1 81 ? -9.203 28.344 12.742 1 89.06 81 TYR B C 1
ATOM 1446 O O . TYR B 1 81 ? -9.57 29.484 12.469 1 89.06 81 TYR B O 1
ATOM 1454 N N . ALA B 1 82 ? -10.023 27.391 12.945 1 90.88 82 ALA B N 1
ATOM 1455 C CA . ALA B 1 82 ? -11.469 27.562 12.781 1 90.88 82 ALA B CA 1
ATOM 1456 C C . ALA B 1 82 ? -12.031 28.531 13.812 1 90.88 82 ALA B C 1
ATOM 1458 O O . ALA B 1 82 ? -12.891 29.359 13.492 1 90.88 82 ALA B O 1
ATOM 1459 N N . GLU B 1 83 ? -11.5 28.453 14.93 1 89.5 83 GLU B N 1
ATOM 1460 C CA . GLU B 1 83 ? -11.945 29.344 16 1 89.5 83 GLU B CA 1
ATOM 1461 C C . GLU B 1 83 ? -11.516 30.781 15.719 1 89.5 83 GLU B C 1
ATOM 1463 O O . GLU B 1 83 ? -12.273 31.719 15.961 1 89.5 83 GLU B O 1
ATOM 1468 N N . LEU B 1 84 ? -10.375 30.938 15.133 1 88.19 84 LEU B N 1
ATOM 1469 C CA . LEU B 1 84 ? -9.844 32.281 14.828 1 88.19 84 LEU B CA 1
ATOM 1470 C C . LEU B 1 84 ? -10.602 32.906 13.664 1 88.19 84 LEU B C 1
ATOM 1472 O O . LEU B 1 84 ? -10.734 34.125 13.602 1 88.19 84 LEU B O 1
ATOM 1476 N N . THR B 1 85 ? -11.133 32.125 12.836 1 86.56 85 THR B N 1
ATOM 1477 C CA . THR B 1 85 ? -11.797 32.656 11.648 1 86.56 85 THR B CA 1
ATOM 1478 C C . THR B 1 85 ? -13.289 32.844 11.906 1 86.56 85 THR B C 1
ATOM 1480 O O . THR B 1 85 ? -13.938 33.625 11.234 1 86.56 85 THR B O 1
ATOM 1483 N N . THR B 1 86 ? -13.82 32.031 12.68 1 83.88 86 THR B N 1
ATOM 1484 C CA . THR B 1 86 ? -15.258 32.094 12.914 1 83.88 86 THR B CA 1
ATOM 1485 C C . THR B 1 86 ? -15.562 33 14.109 1 83.88 86 THR B C 1
ATOM 1487 O O . THR B 1 86 ? -16.703 33.406 14.32 1 83.88 86 THR B O 1
ATOM 1490 N N . ASP B 1 87 ? -14.508 33.156 14.852 1 73.38 87 ASP B N 1
ATOM 1491 C CA . ASP B 1 87 ? -14.727 34.031 16 1 73.38 87 ASP B CA 1
ATOM 1492 C C . ASP B 1 87 ? -14.953 35.469 15.555 1 73.38 87 ASP B C 1
ATOM 1494 O O . ASP B 1 87 ? -14.07 36.094 14.953 1 73.38 87 ASP B O 1
ATOM 149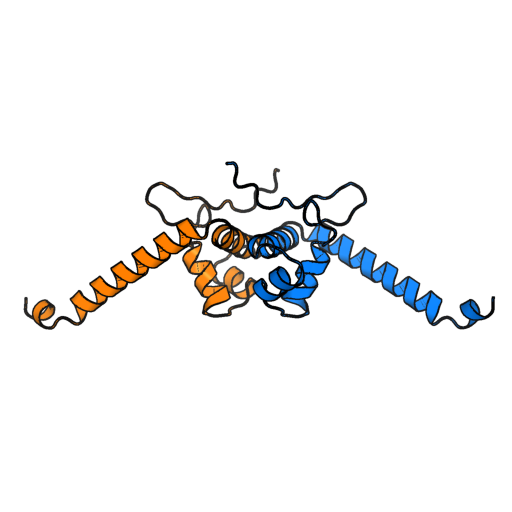8 N N . PRO B 1 88 ? -16.219 36.094 15.555 1 70.44 88 PRO B N 1
ATOM 1499 C CA . PRO B 1 88 ? -16.578 37.469 15.172 1 70.44 88 PRO B CA 1
ATOM 1500 C C . PRO B 1 88 ? -15.641 38.5 15.781 1 70.44 88 PRO B C 1
ATOM 1502 O O . PRO B 1 88 ? -15.43 39.562 15.195 1 70.44 88 PRO B O 1
ATOM 1505 N N . ASP B 1 89 ? -15.25 38.281 16.938 1 62.91 89 ASP B N 1
ATOM 1506 C CA . ASP B 1 89 ? -14.422 39.281 17.594 1 62.91 89 ASP B CA 1
ATOM 1507 C C . ASP B 1 89 ? -13.07 39.406 16.906 1 62.91 89 ASP B C 1
ATOM 1509 O O . ASP B 1 89 ? -12.344 40.375 17.125 1 62.91 89 ASP B O 1
ATOM 1513 N N . THR B 1 90 ? -12.688 38.438 16.25 1 65.31 90 THR B N 1
ATOM 1514 C CA . THR B 1 90 ? -11.406 38.5 15.555 1 65.31 90 THR B CA 1
ATOM 1515 C C . THR B 1 90 ? -11.492 39.406 14.336 1 65.31 90 THR B C 1
ATOM 1517 O O . THR B 1 90 ? -10.484 40 13.914 1 65.31 90 THR B O 1
ATOM 1520 N N . VAL B 1 91 ? -12.609 39.531 13.703 1 60.84 91 VAL B N 1
ATOM 1521 C CA . VAL B 1 91 ? -12.797 40.469 12.602 1 60.84 91 VAL B CA 1
ATOM 1522 C C . VAL B 1 91 ? -12.805 41.906 13.148 1 60.84 91 VAL B C 1
ATOM 1524 O O . VAL B 1 91 ? -12.539 42.844 12.406 1 60.84 91 VAL B O 1
ATOM 1527 N N . ARG B 1 92 ? -13.336 42.125 14.336 1 55.84 92 ARG B N 1
ATOM 1528 C CA . ARG B 1 92 ? -13.547 43.5 14.781 1 55.84 92 ARG B CA 1
ATOM 1529 C C . ARG B 1 92 ? -12.234 44.125 15.227 1 55.84 92 ARG B C 1
ATOM 1531 O O . ARG B 1 92 ? -12.195 45.312 15.562 1 55.84 92 ARG B O 1
ATOM 1538 N N . GLU B 1 93 ? -11.125 43.375 15.164 1 47.38 93 GLU B N 1
ATOM 1539 C CA . GLU B 1 93 ? -10.008 44.25 15.5 1 47.38 93 GLU B CA 1
ATOM 1540 C C . GLU B 1 93 ? -9.492 45 14.273 1 47.38 93 GLU B C 1
ATOM 1542 O O . GLU B 1 93 ? -9.469 44.438 13.172 1 47.38 93 GLU B O 1
#

pLDDT: mean 88.07, std 16.97, range [24.69, 98.81]

Radius of gyration: 21.78 Å; Cα contacts (8 Å, |Δi|>4): 202; chains: 2; bounding box: 39×88×43 Å

Nearest PDB structures (foldseek):
  2ga1-assembly1_B  TM=7.746E-01  e=3.131E-01  Trichormus variabilis ATCC 29413
  4go1-assembly1_B-2  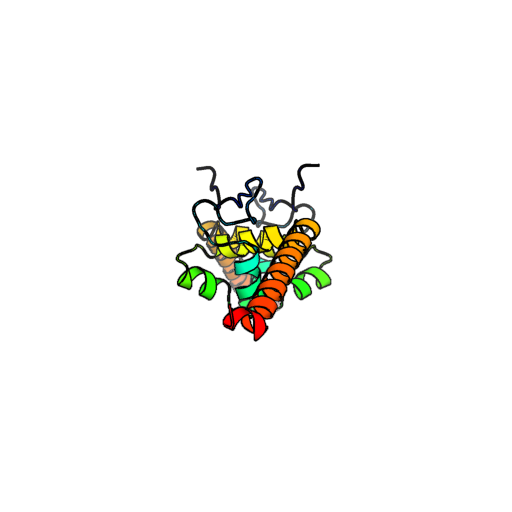TM=9.230E-01  e=6.066E-01  Escherichia coli K-12
  7bhy-assembly1_A  TM=9.253E-01  e=1.100E+00  Bacillus subtilis subsp. subtilis str. 168
  1xsv-assembly1_B  TM=4.641E-01  e=8.443E-01  Staphylococcus aureus
  6dvb-assembly1_F  TM=7.729E-01  e=4.128E+00  Mycobacterium tuberculosis H37Rv

Foldseek 3Di:
DPPPPFDFDDDPPDATAGVPDPHHLLNLCCVCPVVVDDLVVVCVVRVHDSVNSVNSVVVCVVCVPSVVVVVVVVVVVVVVVCCCVPVVVNVVD/DPVPFFDFDDDPPDATAGVPDPHHLLNLCCVCPVVVDDLVVVCVVRVHDSVNSVNSVVVCVVCVPSVVVVVVVVVVVVVVVVCCVPVVVNVVD

InterPro domains:
  IPR009057 Homedomain-like superfamily [SSF46689] (14-69)
  IPR036388 Winged helix-like DNA-binding domain superfamily [G3DSA:1.10.10.10] (10-75)

Organism: NCBI:txid2816475